Protein AF-A0A2E2QTV2-F1 (afdb_monomer_lite)

Sequence (195 aa):
MITHLKLESPKAWLLVVLLSLGPLLAGCMPGTIETVAGTAFIWEQKQDYKHKNEVDRAVDKYVRDHAESPCKYDEDRVMTSAVEILKKYRLTGLEEVYKRLEGIYEDESQPDNVRAGALYNMAVLQSRRHAPKKILARELFKQLYIEFPNEYRCIFKATEWRDSMIEQQLLLPGETVESFLREAAEDIEKRKGVQ

Secondary structure (DSSP, 8-state):
---------TTTTSSSSS-----------------HHHHHHHHHHHHHHHHHHHHHHHHHHHHHHHTT-S--TTTTHHHHHHHHHHHHSTTSHHHHHHHHHHHHHH-TTS-HHHHHHHHHHHHHHHHHSSS--HHHHHHHHHHHHHH-TTSSHHHHSS-HHHHHHIIIIIPPTT--HHHHHHHHHHHHHHHHTT-

Radius of gyration: 32.05 Å; chains: 1; bounding box: 117×62×36 Å

Foldseek 3Di:
DDDDDDDDDDPPPPPPPPPPDDDDDDDPPPPPPPDVVVVVVVVVVVVLVVQLCQLVQLLVVLCVLCVPAPDDCVLCVLVVVLSVLSVVCSRVGDVVSLVVLVVQLPPPVDDPQSNLSSLLSNLSSQQRGPDHPLVVSLVSVLVSCQSPVPHNVRLVDPDPSVLVCCVRGHDDPPDHSVRSVVVSVVVSVVVVVVD

Structure (mmCIF, N/CA/C/O backbone):
data_AF-A0A2E2QTV2-F1
#
_entry.id   AF-A0A2E2QTV2-F1
#
loop_
_atom_site.group_PDB
_atom_site.id
_atom_site.type_symbol
_atom_site.label_atom_id
_atom_site.label_alt_id
_atom_site.label_comp_id
_atom_site.label_asym_id
_atom_site.label_entity_id
_atom_site.label_seq_id
_atom_site.pdbx_PDB_ins_code
_atom_site.Cartn_x
_atom_site.Cartn_y
_atom_site.Cartn_z
_atom_site.occupancy
_atom_site.B_iso_or_equiv
_atom_site.auth_seq_id
_atom_site.auth_comp_id
_atom_site.auth_asym_id
_atom_site.auth_atom_id
_atom_site.pdbx_PDB_model_num
ATOM 1 N N . MET A 1 1 ? 96.272 14.177 3.213 1.00 34.66 1 MET A N 1
ATOM 2 C CA . MET A 1 1 ? 96.032 14.685 1.849 1.00 34.66 1 MET A CA 1
ATOM 3 C C . MET A 1 1 ? 94.597 15.191 1.819 1.00 34.66 1 MET A C 1
ATOM 5 O O . MET A 1 1 ? 93.673 14.402 1.722 1.00 34.66 1 MET A O 1
ATOM 9 N N . ILE A 1 2 ? 94.444 16.487 2.097 1.00 37.28 2 ILE A N 1
ATOM 10 C CA . ILE A 1 2 ? 93.188 17.243 2.160 1.00 37.28 2 ILE A CA 1
ATOM 11 C C . ILE A 1 2 ? 93.238 18.182 0.958 1.00 37.28 2 ILE A C 1
ATOM 13 O O . ILE A 1 2 ? 94.221 18.908 0.807 1.00 37.28 2 ILE A O 1
ATOM 17 N N . THR A 1 3 ? 92.224 18.157 0.101 1.00 39.28 3 THR A N 1
ATOM 18 C CA . THR A 1 3 ? 92.042 19.145 -0.966 1.00 39.28 3 THR A CA 1
ATOM 19 C C . THR A 1 3 ? 91.036 20.200 -0.521 1.00 39.28 3 THR A C 1
ATOM 21 O O . THR A 1 3 ? 89.937 19.902 -0.061 1.00 39.28 3 THR A O 1
ATOM 24 N N . HIS A 1 4 ? 91.480 21.449 -0.632 1.00 42.53 4 HIS A N 1
ATOM 25 C CA . HIS A 1 4 ? 90.776 22.685 -0.324 1.00 42.53 4 HIS A CA 1
ATOM 26 C C . HIS A 1 4 ? 89.571 22.929 -1.244 1.00 42.53 4 HIS A C 1
ATOM 28 O O . HIS A 1 4 ? 89.676 22.757 -2.455 1.00 42.53 4 HIS A O 1
ATOM 34 N N . LEU A 1 5 ? 88.500 23.499 -0.688 1.00 42.22 5 LEU A N 1
ATOM 35 C CA . LEU A 1 5 ? 87.588 24.382 -1.415 1.00 42.22 5 LEU A CA 1
ATOM 36 C C . LEU A 1 5 ? 87.394 25.651 -0.583 1.00 42.22 5 LEU A C 1
ATOM 38 O O . LEU A 1 5 ? 86.838 25.636 0.511 1.00 42.22 5 LEU A O 1
ATOM 42 N N . LYS A 1 6 ? 87.954 26.739 -1.107 1.00 41.34 6 LYS A N 1
ATOM 43 C CA . LYS A 1 6 ? 87.907 28.099 -0.585 1.00 41.34 6 LYS A CA 1
ATOM 44 C C . LYS A 1 6 ? 86.899 28.861 -1.444 1.00 41.34 6 LYS A C 1
ATOM 46 O O . LYS A 1 6 ? 87.064 28.899 -2.658 1.00 41.34 6 LYS A O 1
ATOM 51 N N . LEU A 1 7 ? 85.876 29.455 -0.834 1.00 42.31 7 LEU A N 1
ATOM 52 C CA . LEU A 1 7 ? 85.035 30.457 -1.489 1.00 42.31 7 LEU A CA 1
ATOM 53 C C . LEU A 1 7 ? 84.784 31.615 -0.521 1.00 42.31 7 LEU A C 1
ATOM 55 O O . LEU A 1 7 ? 84.048 31.514 0.455 1.00 42.31 7 LEU A O 1
ATOM 59 N N . GLU A 1 8 ? 85.493 32.699 -0.811 1.00 41.78 8 GLU A N 1
ATOM 60 C CA . GLU A 1 8 ? 85.392 34.031 -0.232 1.00 41.78 8 GLU A CA 1
ATOM 61 C C . GLU A 1 8 ? 84.209 34.767 -0.884 1.00 41.78 8 GLU A C 1
ATOM 63 O O . GLU A 1 8 ? 84.135 34.802 -2.109 1.00 41.78 8 GLU A O 1
ATOM 68 N N . SER A 1 9 ? 83.303 35.373 -0.103 1.00 43.28 9 SER A N 1
ATOM 69 C CA . SER A 1 9 ? 82.579 36.609 -0.477 1.00 43.28 9 SER A CA 1
ATOM 70 C C . SER A 1 9 ? 81.559 37.027 0.609 1.00 43.28 9 SER A C 1
ATOM 72 O O . SER A 1 9 ? 80.608 36.291 0.878 1.00 43.28 9 SER A O 1
ATOM 74 N N . PRO A 1 10 ? 81.692 38.223 1.216 1.00 48.31 10 PRO A N 1
ATOM 75 C CA . PRO A 1 10 ? 80.944 38.665 2.400 1.00 48.31 10 PRO A CA 1
ATOM 76 C C . PRO A 1 10 ? 79.593 39.347 2.089 1.00 48.31 10 PRO A C 1
ATOM 78 O O . PRO A 1 10 ? 79.165 40.244 2.810 1.00 48.31 10 PRO A O 1
ATOM 81 N N . LYS A 1 11 ? 78.893 38.951 1.018 1.00 45.62 11 LYS A N 1
ATOM 82 C CA . LYS A 1 11 ? 77.598 39.558 0.621 1.00 45.62 11 LYS A CA 1
ATOM 83 C C . LYS A 1 11 ? 76.358 38.767 1.062 1.00 45.62 11 LYS A C 1
ATOM 85 O O . LYS A 1 11 ? 75.238 39.170 0.771 1.00 45.62 11 LYS A O 1
ATOM 90 N N . ALA A 1 12 ? 76.540 37.677 1.805 1.00 47.78 12 ALA A N 1
ATOM 91 C CA . ALA A 1 12 ? 75.453 36.796 2.244 1.00 47.78 12 ALA A CA 1
ATOM 92 C C . ALA A 1 12 ? 74.759 37.227 3.557 1.00 47.78 12 ALA A C 1
ATOM 94 O O . ALA A 1 12 ? 73.858 36.543 4.026 1.00 47.78 12 ALA A O 1
ATOM 95 N N . TRP A 1 13 ? 75.149 38.361 4.149 1.00 45.31 13 TRP A N 1
ATOM 96 C CA . TRP A 1 13 ? 74.663 38.820 5.463 1.00 45.31 13 TRP A CA 1
ATOM 97 C C . TRP A 1 13 ? 73.703 40.023 5.412 1.00 45.31 13 TRP A C 1
ATOM 99 O O . TRP A 1 13 ? 73.464 40.667 6.427 1.00 45.31 13 TRP A O 1
ATOM 109 N N . LEU A 1 14 ? 73.125 40.330 4.244 1.00 46.38 14 LEU A N 1
ATOM 110 C CA . LEU A 1 14 ? 72.226 41.485 4.054 1.00 46.38 14 LEU A CA 1
ATOM 111 C C . LEU A 1 14 ? 70.780 41.122 3.665 1.00 46.38 14 LEU A C 1
ATOM 113 O O . LEU A 1 14 ? 69.964 42.015 3.474 1.00 46.38 14 LEU A O 1
ATOM 117 N N . LEU A 1 15 ? 70.432 39.831 3.605 1.00 43.09 15 LEU A N 1
ATOM 118 C CA . LEU A 1 15 ? 69.073 39.364 3.272 1.00 43.09 15 LEU A CA 1
ATOM 119 C C . LEU A 1 15 ? 68.278 38.800 4.464 1.00 43.09 15 LEU A C 1
ATOM 121 O O . LEU A 1 15 ? 67.106 38.478 4.308 1.00 43.09 15 LEU A O 1
ATOM 125 N N . VAL A 1 16 ? 68.870 38.717 5.660 1.00 51.56 16 VAL A N 1
ATOM 126 C CA . VAL A 1 16 ? 68.224 38.099 6.840 1.00 51.56 16 VAL A CA 1
ATOM 127 C C . VAL A 1 16 ? 67.586 39.130 7.790 1.00 51.56 16 VAL A C 1
ATOM 129 O O . VAL A 1 16 ? 66.818 38.763 8.670 1.00 51.56 16 VAL A O 1
ATOM 132 N N . VAL A 1 17 ? 67.818 40.434 7.595 1.00 47.97 17 VAL A N 1
ATOM 133 C CA . VAL A 1 17 ? 67.390 41.486 8.550 1.00 47.97 17 VAL A CA 1
ATOM 134 C C . VAL A 1 17 ? 66.197 42.330 8.055 1.00 47.97 17 VAL A C 1
ATOM 136 O O . VAL A 1 17 ? 65.668 43.147 8.796 1.00 47.97 17 VAL A O 1
ATOM 139 N N . LEU A 1 18 ? 65.689 42.105 6.838 1.00 45.00 18 LEU A N 1
ATOM 140 C CA . LEU A 1 18 ? 64.579 42.890 6.259 1.00 45.00 18 LEU A CA 1
ATOM 141 C C . LEU A 1 18 ? 63.194 42.214 6.316 1.00 45.00 18 LEU A C 1
ATOM 143 O O . LEU A 1 18 ? 62.259 42.678 5.674 1.00 45.00 18 LEU A O 1
ATOM 147 N N . LEU A 1 19 ? 63.033 41.148 7.107 1.00 48.41 19 LEU A N 1
ATOM 148 C CA . LEU A 1 19 ? 61.772 40.397 7.238 1.00 48.41 19 LEU A CA 1
ATOM 149 C C . LEU A 1 19 ? 61.220 40.388 8.673 1.00 48.41 19 LEU A C 1
ATOM 151 O O . LEU A 1 19 ? 60.580 39.437 9.109 1.00 48.41 19 LEU A O 1
ATOM 155 N N . SER A 1 20 ? 61.450 41.474 9.413 1.00 53.81 20 SER A N 1
ATOM 156 C CA . SER A 1 20 ? 60.874 41.702 10.741 1.00 53.81 20 SER A CA 1
ATOM 157 C C . SER A 1 20 ? 60.201 43.072 10.825 1.00 53.81 20 SER A C 1
ATOM 159 O O . SER A 1 20 ? 60.740 43.988 11.434 1.00 53.81 20 SER A O 1
ATOM 161 N N . LEU A 1 21 ? 59.025 43.205 10.210 1.00 46.22 21 LEU A N 1
ATOM 162 C CA . LEU A 1 21 ? 57.996 44.192 10.559 1.00 46.22 21 LEU A CA 1
ATOM 163 C C . LEU A 1 21 ? 56.682 43.760 9.887 1.00 46.22 21 LEU A C 1
ATOM 165 O O . LEU A 1 21 ? 56.469 43.990 8.701 1.00 46.22 21 LEU A O 1
ATOM 169 N N . GLY A 1 22 ? 55.819 43.074 10.646 1.00 50.06 22 GLY A N 1
ATOM 170 C CA . GLY A 1 22 ? 54.400 42.911 10.296 1.00 50.06 22 GLY A CA 1
ATOM 171 C C . GLY A 1 22 ? 53.652 44.260 10.350 1.00 50.06 22 GLY A C 1
ATOM 172 O O . GLY A 1 22 ? 54.304 45.275 10.607 1.00 50.06 22 GLY A O 1
ATOM 173 N N . PRO A 1 23 ? 52.305 44.317 10.232 1.00 56.50 23 PRO A N 1
ATOM 174 C CA . PRO A 1 23 ? 51.390 43.285 10.732 1.00 56.50 23 PRO A CA 1
ATOM 175 C C . PRO A 1 23 ? 50.067 43.147 9.926 1.00 56.50 23 PRO A C 1
ATOM 177 O O . PRO A 1 23 ? 49.895 43.745 8.872 1.00 56.50 23 PRO A O 1
ATOM 180 N N . LEU A 1 24 ? 49.115 42.411 10.515 1.00 43.09 24 LEU A N 1
ATOM 181 C CA . LEU A 1 24 ? 47.655 42.548 10.374 1.00 43.09 24 LEU A CA 1
ATOM 182 C C . LEU A 1 24 ? 46.917 41.666 9.347 1.00 43.09 24 LEU A C 1
ATOM 184 O O . LEU A 1 24 ? 46.964 41.855 8.141 1.00 43.09 24 LEU A O 1
ATOM 188 N N . LEU A 1 25 ? 46.068 40.817 9.940 1.00 49.75 25 LEU A N 1
ATOM 189 C CA . LEU A 1 25 ? 44.698 40.534 9.507 1.00 49.75 25 LEU A CA 1
ATOM 190 C C . LEU A 1 25 ? 44.530 39.738 8.209 1.00 49.75 25 LEU A C 1
ATOM 192 O O . LEU A 1 25 ? 44.065 40.242 7.195 1.00 49.75 25 LEU A O 1
ATOM 196 N N . ALA A 1 26 ? 44.705 38.428 8.321 1.00 47.16 26 ALA A N 1
ATOM 197 C CA . ALA A 1 26 ? 43.816 37.511 7.624 1.00 47.16 26 ALA A CA 1
ATOM 198 C C . ALA A 1 26 ? 43.482 36.378 8.589 1.00 47.16 26 ALA A C 1
ATOM 200 O O . ALA A 1 26 ? 44.141 35.342 8.635 1.00 47.16 26 ALA A O 1
ATOM 201 N N . GLY A 1 27 ? 42.465 36.612 9.421 1.00 40.66 27 GLY A N 1
ATOM 202 C CA . GLY A 1 27 ? 41.739 35.492 9.989 1.00 40.66 27 GLY A CA 1
ATOM 203 C C . GLY A 1 27 ? 41.258 34.633 8.825 1.00 40.66 27 GLY A C 1
ATOM 204 O O . GLY A 1 27 ? 40.676 35.156 7.875 1.00 40.66 27 GLY A O 1
ATOM 205 N N . CYS A 1 28 ? 41.509 33.329 8.890 1.00 44.34 28 CYS A N 1
ATOM 206 C CA . CYS A 1 28 ? 40.798 32.346 8.089 1.00 44.34 28 CYS A CA 1
ATOM 207 C C . CYS A 1 28 ? 39.320 32.363 8.506 1.00 44.34 28 CYS A C 1
ATOM 209 O O . CYS A 1 28 ? 38.848 31.470 9.200 1.00 44.34 28 CYS A O 1
ATOM 211 N N . MET A 1 29 ? 38.584 33.400 8.119 1.00 41.69 29 MET A N 1
ATOM 212 C CA . MET A 1 29 ? 37.167 33.238 7.859 1.00 41.69 29 MET A CA 1
ATOM 213 C C . MET A 1 29 ? 37.086 32.671 6.445 1.00 41.69 29 MET A C 1
ATOM 215 O O . MET A 1 29 ? 37.539 33.345 5.516 1.00 41.69 29 MET A O 1
ATOM 219 N N . PRO A 1 30 ? 36.546 31.458 6.239 1.00 44.41 30 PRO A N 1
ATOM 220 C CA . PRO A 1 30 ? 36.096 31.078 4.916 1.00 44.41 30 PRO A CA 1
ATOM 221 C C . PRO A 1 30 ? 34.925 32.009 4.594 1.00 44.41 30 PRO A C 1
ATOM 223 O O . PRO A 1 30 ? 33.783 31.761 4.970 1.00 44.41 30 PRO A O 1
ATOM 226 N N . GLY A 1 31 ? 35.245 33.149 3.982 1.00 36.94 31 GLY A N 1
ATOM 227 C CA . GLY A 1 31 ? 34.267 34.053 3.416 1.00 36.94 31 GLY A CA 1
ATOM 228 C C . GLY A 1 31 ? 33.517 33.280 2.349 1.00 36.94 31 GLY A C 1
ATOM 229 O O . GLY A 1 31 ? 34.095 32.875 1.340 1.00 36.94 31 GLY A O 1
ATOM 230 N N . THR A 1 32 ? 32.243 33.025 2.610 1.00 46.81 32 THR A N 1
ATOM 231 C CA . THR A 1 32 ? 31.285 32.508 1.645 1.00 46.81 32 THR A CA 1
ATOM 232 C C . THR A 1 32 ? 31.231 33.475 0.472 1.00 46.81 32 THR A C 1
ATOM 234 O O . THR A 1 32 ? 30.533 34.486 0.510 1.00 46.81 32 THR A O 1
ATOM 237 N N . ILE A 1 33 ? 31.989 33.175 -0.582 1.00 43.25 33 ILE A N 1
ATOM 238 C CA . ILE A 1 33 ? 31.717 33.719 -1.905 1.00 43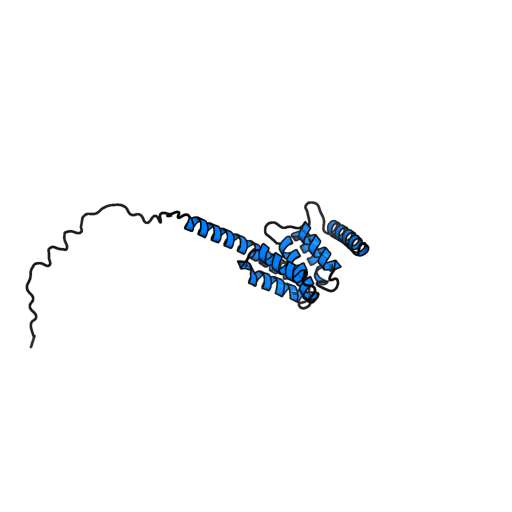.25 33 ILE A CA 1
ATOM 239 C C . ILE A 1 33 ? 30.423 33.027 -2.343 1.00 43.25 33 ILE A C 1
ATOM 241 O O . ILE A 1 33 ? 30.454 31.940 -2.920 1.00 43.25 33 ILE A O 1
ATOM 245 N N . GLU A 1 34 ? 29.282 33.621 -1.985 1.00 43.44 34 GLU A N 1
ATOM 246 C CA . GLU A 1 34 ? 27.956 33.242 -2.475 1.00 43.44 34 GLU A CA 1
ATOM 247 C C . GLU A 1 34 ? 27.894 33.523 -3.979 1.00 43.44 34 GLU A C 1
ATOM 249 O O . GLU A 1 34 ? 27.350 34.512 -4.463 1.00 43.44 34 GLU A O 1
ATOM 254 N N . THR A 1 35 ? 28.530 32.650 -4.749 1.00 43.94 35 THR A N 1
ATOM 255 C CA . THR A 1 35 ? 28.306 32.557 -6.182 1.00 43.94 35 THR A CA 1
ATOM 256 C C . THR A 1 35 ? 26.911 31.981 -6.380 1.00 43.94 35 THR A C 1
ATOM 258 O O . THR A 1 35 ? 26.537 30.999 -5.744 1.00 43.94 35 THR A O 1
ATOM 261 N N . VAL A 1 36 ? 26.141 32.571 -7.294 1.00 47.16 36 VAL A N 1
ATOM 262 C CA . VAL A 1 36 ? 24.807 32.093 -7.706 1.00 47.16 36 VAL A CA 1
ATOM 263 C C . VAL A 1 36 ? 24.844 30.614 -8.145 1.00 47.16 36 VAL A C 1
ATOM 265 O O . VAL A 1 36 ? 23.872 29.881 -7.988 1.00 47.16 36 VAL A O 1
ATOM 268 N N . ALA A 1 37 ? 26.001 30.141 -8.620 1.00 48.81 37 ALA A N 1
ATOM 269 C CA . ALA A 1 37 ? 26.257 28.727 -8.890 1.00 48.81 37 ALA A CA 1
ATOM 270 C C . ALA A 1 37 ? 26.362 27.873 -7.610 1.00 48.81 37 ALA A C 1
ATOM 272 O O . ALA A 1 37 ? 25.884 26.745 -7.586 1.00 48.81 37 ALA A O 1
ATOM 273 N N . GLY A 1 38 ? 26.945 28.408 -6.533 1.00 40.34 38 GLY A N 1
ATOM 274 C CA . GLY A 1 38 ? 27.041 27.751 -5.231 1.00 40.34 38 GLY A CA 1
ATOM 275 C C . GLY A 1 38 ? 25.694 27.651 -4.517 1.00 40.34 38 GLY A C 1
ATOM 276 O O . GLY A 1 38 ? 25.403 26.615 -3.931 1.00 40.34 38 GLY A O 1
ATOM 277 N N . THR A 1 39 ? 24.827 28.664 -4.614 1.00 50.62 39 THR A N 1
ATOM 278 C CA . THR A 1 39 ? 23.457 28.564 -4.081 1.00 50.62 39 THR A CA 1
ATOM 279 C C . THR A 1 39 ? 22.597 27.598 -4.890 1.00 50.62 39 THR A C 1
ATOM 281 O O . THR A 1 39 ? 21.859 26.830 -4.279 1.00 50.62 39 THR A O 1
ATOM 284 N N . ALA A 1 40 ? 22.735 27.551 -6.221 1.00 43.84 40 ALA A N 1
ATOM 285 C CA . ALA A 1 40 ? 22.082 26.539 -7.055 1.00 43.84 40 ALA A CA 1
ATOM 286 C C . ALA A 1 40 ? 22.579 25.119 -6.732 1.00 43.84 40 ALA A C 1
ATOM 288 O O . ALA A 1 40 ? 21.761 24.241 -6.489 1.00 43.84 40 ALA A O 1
ATOM 289 N N . PHE A 1 41 ? 23.894 24.913 -6.610 1.00 45.84 41 PHE A N 1
ATOM 290 C CA . PHE A 1 41 ? 24.486 23.623 -6.243 1.00 45.84 41 PHE A CA 1
ATOM 291 C C . PHE A 1 41 ? 24.105 23.182 -4.823 1.00 45.84 41 PHE A C 1
ATOM 293 O O . PHE A 1 41 ? 23.778 22.022 -4.603 1.00 45.84 41 PHE A O 1
ATOM 300 N N . ILE A 1 42 ? 24.086 24.097 -3.846 1.00 55.41 42 ILE A N 1
ATOM 301 C CA . ILE A 1 42 ? 23.619 23.803 -2.482 1.00 55.41 42 ILE A CA 1
ATOM 302 C C . ILE A 1 42 ? 22.115 23.517 -2.472 1.00 55.41 42 ILE A C 1
ATOM 304 O O . ILE A 1 42 ? 21.664 22.686 -1.687 1.00 55.41 42 ILE A O 1
ATOM 308 N N . TRP A 1 43 ? 21.321 24.197 -3.302 1.00 46.09 43 TRP A N 1
ATOM 309 C CA . TRP A 1 43 ? 19.882 23.958 -3.401 1.00 46.09 43 TRP A CA 1
ATOM 310 C C . TRP A 1 43 ? 19.582 22.617 -4.069 1.00 46.09 43 TRP A C 1
ATOM 3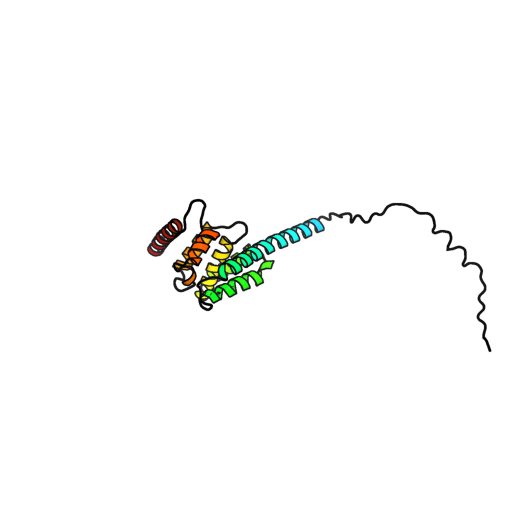12 O O . TRP A 1 43 ? 18.775 21.858 -3.541 1.00 46.09 43 TRP A O 1
ATOM 322 N N . GLU A 1 44 ? 20.286 22.290 -5.152 1.00 52.81 44 GLU A N 1
ATOM 323 C CA . GLU A 1 44 ? 20.234 21.001 -5.841 1.00 52.81 44 GLU A CA 1
ATOM 324 C C . GLU A 1 44 ? 20.707 19.875 -4.916 1.00 52.81 44 GLU A C 1
ATOM 326 O O . GLU A 1 44 ? 19.989 18.897 -4.746 1.00 52.81 44 GLU A O 1
ATOM 331 N N . GLN A 1 45 ? 21.809 20.062 -4.177 1.00 52.88 45 GLN A N 1
ATOM 332 C CA . GLN A 1 45 ? 22.226 19.126 -3.130 1.00 52.88 45 GLN A CA 1
ATOM 333 C C . GLN A 1 45 ? 21.182 19.004 -2.016 1.00 52.88 45 GLN A C 1
ATOM 335 O O . GLN A 1 45 ? 20.855 17.897 -1.613 1.00 52.88 45 GLN A O 1
ATOM 340 N N . LYS A 1 46 ? 20.626 20.101 -1.488 1.00 56.94 46 LYS A N 1
ATOM 341 C CA . LYS A 1 46 ? 19.592 20.032 -0.436 1.00 56.94 46 LYS A CA 1
ATOM 342 C C . LYS A 1 46 ? 18.322 19.345 -0.927 1.00 56.94 46 LYS A C 1
ATOM 344 O O . LYS A 1 46 ? 17.699 18.625 -0.147 1.00 56.94 46 LYS A O 1
ATOM 349 N N . GLN A 1 47 ? 17.931 19.569 -2.179 1.00 55.00 47 GLN A N 1
ATOM 350 C CA . GLN A 1 47 ? 16.829 18.857 -2.813 1.00 55.00 47 GLN A CA 1
ATOM 351 C C . GLN A 1 47 ? 17.155 17.370 -2.934 1.00 55.00 47 GLN A C 1
ATOM 353 O O . GLN A 1 47 ? 16.381 16.570 -2.416 1.00 55.00 47 GLN A O 1
ATOM 358 N N . ASP A 1 48 ? 18.313 17.015 -3.485 1.00 55.00 48 ASP A N 1
ATOM 359 C CA . ASP A 1 48 ? 18.788 15.635 -3.629 1.00 55.00 48 ASP A CA 1
ATOM 360 C C . ASP A 1 48 ? 18.832 14.904 -2.270 1.00 55.00 48 ASP A C 1
ATOM 362 O O . ASP A 1 48 ? 18.250 13.833 -2.092 1.00 55.00 48 ASP A O 1
ATOM 366 N N . TYR A 1 49 ? 19.371 15.553 -1.232 1.00 58.38 49 TYR A N 1
ATOM 367 C CA . TYR A 1 49 ? 19.379 15.042 0.142 1.00 58.38 49 TYR A CA 1
ATOM 368 C C . TYR A 1 49 ? 17.976 14.894 0.743 1.00 58.38 49 TYR A C 1
ATOM 370 O O . TYR A 1 49 ? 17.702 13.911 1.437 1.00 58.38 49 TYR A O 1
ATOM 378 N N . LYS A 1 50 ? 17.066 15.848 0.508 1.00 60.72 50 LYS A N 1
ATOM 379 C CA . LYS A 1 50 ? 15.679 15.750 0.987 1.00 60.72 50 LYS A CA 1
ATOM 380 C C . LYS A 1 50 ? 14.949 14.585 0.310 1.00 60.72 50 LYS A C 1
ATOM 382 O O . LYS A 1 50 ? 14.265 13.835 1.000 1.00 60.72 50 LYS A O 1
ATOM 387 N N . HIS A 1 51 ? 15.136 14.413 -0.998 1.00 59.53 51 HIS A N 1
ATOM 388 C CA . HIS A 1 51 ? 14.491 13.367 -1.796 1.00 59.53 51 HIS A CA 1
ATOM 389 C C . HIS A 1 51 ? 14.993 11.973 -1.402 1.00 59.53 51 HIS A C 1
ATOM 391 O O . HIS A 1 51 ? 14.188 11.062 -1.204 1.00 59.53 51 HIS A O 1
ATOM 397 N N . LYS A 1 52 ? 16.305 11.832 -1.185 1.00 61.97 52 LYS A N 1
ATOM 398 C CA . LYS A 1 52 ? 16.938 10.597 -0.710 1.00 61.97 52 LYS A CA 1
ATOM 399 C C . LYS A 1 52 ? 16.403 10.142 0.652 1.00 61.97 52 LYS A C 1
ATOM 401 O O . LYS A 1 52 ?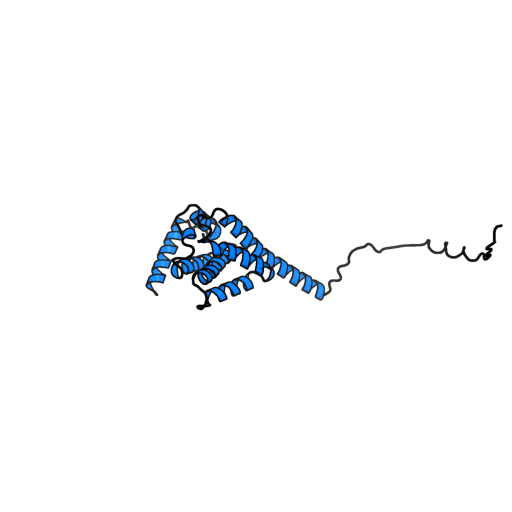 16.082 8.971 0.842 1.00 61.97 52 LYS A O 1
ATOM 406 N N . ASN A 1 53 ? 16.234 11.080 1.585 1.00 68.44 53 ASN A N 1
ATOM 407 C CA . ASN A 1 53 ? 15.769 10.773 2.939 1.00 68.44 53 ASN A CA 1
ATOM 408 C C . ASN A 1 53 ? 14.313 10.285 2.995 1.00 68.44 53 ASN A C 1
ATOM 410 O O . ASN A 1 53 ? 13.947 9.575 3.930 1.00 68.44 53 ASN A O 1
ATOM 414 N N . GLU A 1 54 ? 13.460 10.681 2.047 1.00 67.88 54 GLU A N 1
ATOM 415 C CA . GLU A 1 54 ? 12.051 10.269 2.048 1.00 67.88 54 GLU A CA 1
ATOM 416 C C . GLU A 1 54 ? 11.883 8.796 1.667 1.00 67.88 54 GLU A C 1
ATOM 418 O O . GLU A 1 54 ? 11.120 8.087 2.328 1.00 67.88 54 GLU A O 1
ATOM 423 N N . VAL A 1 55 ? 12.629 8.330 0.659 1.00 68.12 55 VAL A N 1
ATOM 424 C CA . VAL A 1 55 ? 12.630 6.921 0.243 1.00 68.12 55 VAL A CA 1
ATOM 425 C C . VAL A 1 55 ? 13.313 6.057 1.300 1.00 68.12 55 VAL A C 1
ATOM 427 O O . VAL A 1 55 ? 12.711 5.085 1.751 1.00 68.12 55 VAL A O 1
ATOM 430 N N . ASP A 1 56 ? 14.506 6.444 1.768 1.00 69.06 56 ASP A N 1
ATOM 431 C CA . ASP A 1 56 ? 15.238 5.686 2.795 1.00 69.06 56 ASP A CA 1
ATOM 432 C C . ASP A 1 56 ? 14.397 5.534 4.079 1.00 69.06 56 ASP A C 1
ATOM 434 O O . ASP A 1 56 ? 14.274 4.437 4.620 1.00 69.06 56 ASP A O 1
ATOM 438 N N . ARG A 1 57 ? 13.699 6.593 4.519 1.00 72.62 57 ARG A N 1
ATOM 439 C CA . ARG A 1 57 ? 12.806 6.519 5.689 1.00 72.62 57 ARG A CA 1
ATOM 440 C C . ARG A 1 57 ? 11.622 5.574 5.474 1.00 72.62 57 ARG A C 1
ATOM 442 O O . ARG A 1 57 ? 11.253 4.856 6.403 1.00 72.62 57 ARG A O 1
ATOM 449 N N . ALA A 1 58 ? 11.005 5.591 4.291 1.00 71.44 58 ALA A N 1
ATOM 450 C CA . ALA A 1 58 ? 9.894 4.694 3.982 1.00 71.44 58 ALA A CA 1
ATOM 451 C C . ALA A 1 58 ? 10.357 3.227 3.958 1.00 71.44 58 ALA A C 1
ATOM 453 O O . ALA A 1 58 ? 9.666 2.367 4.503 1.00 71.44 58 ALA A O 1
ATOM 454 N N . VAL A 1 59 ? 11.548 2.965 3.406 1.00 71.94 59 VAL A N 1
ATOM 455 C CA . VAL A 1 59 ? 12.184 1.638 3.376 1.00 71.94 59 VAL A CA 1
ATOM 456 C C . VAL A 1 59 ? 12.532 1.153 4.776 1.00 71.94 59 VAL A C 1
ATOM 458 O O . VAL A 1 59 ? 12.183 0.033 5.130 1.00 71.94 59 VAL A O 1
ATOM 461 N N . ASP A 1 60 ? 13.178 1.977 5.597 1.00 73.56 60 ASP A N 1
ATOM 462 C CA . ASP A 1 60 ? 13.568 1.586 6.954 1.00 73.56 60 ASP A CA 1
ATOM 463 C C . ASP A 1 60 ? 12.350 1.301 7.835 1.00 73.56 60 ASP A C 1
ATOM 465 O O . ASP A 1 60 ? 12.366 0.390 8.667 1.00 73.56 60 ASP A O 1
ATOM 469 N N . LYS A 1 61 ? 11.279 2.083 7.658 1.00 71.31 61 LYS A N 1
ATOM 470 C CA . LYS A 1 61 ? 10.007 1.833 8.334 1.00 71.31 61 LYS A CA 1
ATOM 471 C C . LYS A 1 61 ? 9.391 0.522 7.852 1.00 71.31 61 LYS A C 1
ATOM 473 O O . LYS A 1 61 ? 9.004 -0.300 8.669 1.00 71.31 61 LYS A O 1
ATOM 478 N N . TYR A 1 62 ? 9.381 0.300 6.543 1.00 72.38 62 TYR A N 1
ATOM 479 C CA . TYR A 1 62 ? 8.875 -0.925 5.944 1.00 72.38 62 TYR A CA 1
ATOM 480 C C . TYR A 1 62 ? 9.606 -2.181 6.435 1.00 72.38 62 TYR A C 1
ATOM 482 O O . TYR A 1 62 ? 8.964 -3.093 6.939 1.00 72.38 62 TYR A O 1
ATOM 490 N N . VAL A 1 63 ? 10.940 -2.204 6.364 1.00 71.44 63 VAL A N 1
ATOM 491 C CA . VAL A 1 63 ? 11.763 -3.338 6.818 1.00 71.44 63 VAL A CA 1
ATOM 492 C C . VAL A 1 63 ? 11.487 -3.676 8.283 1.00 71.44 63 VAL A C 1
ATOM 494 O O . VAL A 1 63 ? 11.435 -4.847 8.645 1.00 71.44 63 VAL A O 1
ATOM 497 N N . ARG A 1 64 ? 11.293 -2.657 9.127 1.00 74.44 64 ARG A N 1
ATOM 498 C CA . ARG A 1 64 ? 10.990 -2.835 10.550 1.00 74.44 64 ARG A CA 1
ATOM 499 C C . ARG A 1 64 ? 9.599 -3.415 10.775 1.00 74.44 64 ARG A C 1
ATOM 501 O O . ARG A 1 64 ? 9.471 -4.389 11.503 1.00 74.44 64 ARG A O 1
ATOM 508 N N . ASP A 1 65 ? 8.590 -2.827 10.140 1.00 68.94 65 ASP A N 1
ATOM 509 C CA . ASP A 1 65 ? 7.193 -3.250 10.252 1.00 68.94 65 ASP A CA 1
ATOM 510 C C . ASP A 1 65 ? 7.002 -4.699 9.772 1.00 68.94 65 ASP A C 1
ATOM 512 O O . ASP A 1 65 ? 6.167 -5.441 10.286 1.00 68.94 65 ASP A O 1
ATOM 516 N N . HIS A 1 66 ? 7.779 -5.102 8.766 1.00 72.44 66 HIS A N 1
ATOM 517 C CA . HIS A 1 66 ? 7.603 -6.373 8.074 1.00 72.44 66 HIS A CA 1
ATOM 518 C C . HIS A 1 66 ? 8.505 -7.500 8.596 1.00 72.44 66 HIS A C 1
ATOM 520 O O . HIS A 1 66 ? 8.288 -8.658 8.252 1.00 72.44 66 HIS A O 1
ATOM 526 N N . ALA A 1 67 ? 9.464 -7.202 9.480 1.00 65.38 67 ALA A N 1
ATOM 527 C CA . ALA A 1 67 ? 10.311 -8.209 10.130 1.00 65.38 67 ALA A CA 1
ATOM 528 C C . ALA A 1 67 ? 9.513 -9.264 10.924 1.00 65.38 67 ALA A C 1
ATOM 530 O O . ALA A 1 67 ? 9.991 -10.378 11.121 1.00 65.38 67 ALA A O 1
ATOM 531 N N . GLU A 1 68 ? 8.299 -8.917 11.353 1.00 68.62 68 GLU A N 1
ATOM 532 C CA . GLU A 1 68 ? 7.397 -9.774 12.133 1.00 68.62 68 GLU A CA 1
ATOM 533 C C . GLU A 1 68 ? 6.153 -10.206 11.331 1.00 68.62 68 GLU A C 1
ATOM 535 O O . GLU A 1 68 ? 5.171 -10.679 11.901 1.00 68.62 68 GLU A O 1
ATOM 540 N N . SER A 1 69 ? 6.170 -10.030 10.004 1.00 70.19 69 SER A N 1
ATOM 541 C CA . SER A 1 69 ? 5.035 -10.368 9.139 1.00 70.19 69 SER A CA 1
ATOM 542 C C . SER A 1 69 ? 4.700 -11.867 9.174 1.00 70.19 69 SER A C 1
ATOM 544 O O . SER A 1 69 ? 5.605 -12.705 9.159 1.00 70.19 69 SER A O 1
ATOM 546 N N . PRO A 1 70 ? 3.403 -12.242 9.151 1.00 70.62 70 PRO A N 1
ATOM 547 C CA . PRO A 1 70 ? 2.965 -13.637 9.102 1.00 70.62 70 PRO A CA 1
ATOM 548 C C . PRO A 1 70 ? 3.171 -14.291 7.723 1.00 70.62 70 PRO A C 1
ATOM 550 O O . PRO A 1 70 ? 2.863 -15.474 7.548 1.00 70.62 70 PRO A O 1
ATOM 553 N N . CYS A 1 71 ? 3.624 -13.531 6.724 1.00 72.56 71 CYS A N 1
ATOM 554 C CA . CYS A 1 71 ? 3.898 -14.030 5.385 1.00 72.56 71 CYS A CA 1
ATOM 555 C C . CYS A 1 71 ? 5.107 -14.976 5.372 1.00 72.56 71 CYS A C 1
ATOM 557 O O . CYS A 1 71 ? 6.143 -14.715 5.981 1.00 72.56 71 CYS A O 1
ATOM 559 N N . LYS A 1 72 ? 4.986 -16.093 4.645 1.00 65.00 72 LYS A N 1
ATOM 560 C CA . LY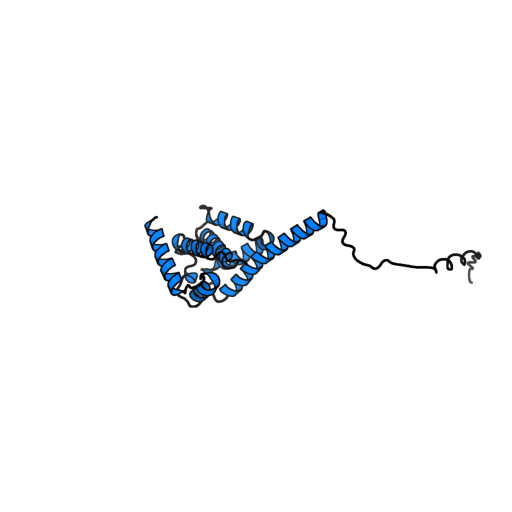S A 1 72 ? 6.123 -16.981 4.374 1.00 65.00 72 LYS A CA 1
ATOM 561 C C . LYS A 1 72 ? 6.972 -16.401 3.240 1.00 65.00 72 LYS A C 1
ATOM 563 O O . LYS A 1 72 ? 6.462 -15.685 2.384 1.00 65.00 72 LYS A O 1
ATOM 568 N N . TYR A 1 73 ? 8.265 -16.733 3.233 1.00 53.75 73 TYR A N 1
ATOM 569 C CA . TYR A 1 73 ? 9.279 -16.197 2.309 1.00 53.75 73 TYR A CA 1
ATOM 570 C C . TYR A 1 73 ? 8.908 -16.234 0.814 1.00 53.75 73 TYR A C 1
ATOM 572 O O . TYR A 1 73 ? 9.473 -15.471 0.038 1.00 53.75 73 TYR A O 1
ATOM 580 N N . ASP A 1 74 ? 8.014 -17.124 0.389 1.00 56.22 74 ASP A N 1
ATOM 581 C CA . ASP A 1 74 ? 7.535 -17.270 -0.986 1.00 56.22 74 ASP A CA 1
ATOM 582 C C . ASP A 1 74 ? 6.321 -16.384 -1.311 1.00 56.22 74 ASP A C 1
ATOM 584 O O . ASP A 1 74 ? 6.309 -15.779 -2.381 1.00 56.22 74 ASP A O 1
ATOM 588 N N . GLU A 1 75 ? 5.368 -16.235 -0.385 1.00 58.66 75 GLU A N 1
ATOM 589 C CA . GLU A 1 75 ? 4.233 -15.294 -0.498 1.00 58.66 75 GLU A CA 1
ATOM 590 C C . GLU A 1 75 ? 4.684 -13.820 -0.399 1.00 58.66 75 GLU A C 1
ATOM 592 O O . GLU A 1 75 ? 3.976 -12.918 -0.840 1.00 58.66 75 GLU A O 1
ATOM 597 N N . ASP A 1 76 ? 5.882 -13.588 0.149 1.00 58.66 76 ASP A N 1
ATOM 598 C CA . ASP A 1 76 ? 6.481 -12.271 0.386 1.00 58.66 76 ASP A CA 1
ATOM 599 C C . ASP A 1 76 ? 7.707 -11.987 -0.500 1.00 58.66 76 ASP A C 1
ATOM 601 O O . ASP A 1 76 ? 8.415 -11.008 -0.290 1.00 58.66 76 ASP A O 1
ATOM 605 N N . ARG A 1 77 ? 8.017 -12.809 -1.515 1.00 54.31 77 ARG A N 1
ATOM 606 C CA . ARG A 1 77 ? 9.203 -12.594 -2.384 1.00 54.31 77 ARG A CA 1
ATOM 607 C C . ARG A 1 77 ? 9.281 -11.186 -2.969 1.00 54.31 77 ARG A C 1
ATOM 609 O O . ARG A 1 77 ? 10.361 -10.649 -3.208 1.00 54.31 77 ARG A O 1
ATOM 616 N N . VAL A 1 78 ? 8.126 -10.573 -3.164 1.00 52.59 78 VAL A N 1
ATOM 617 C CA . VAL A 1 78 ? 8.006 -9.248 -3.746 1.00 52.59 78 VAL A CA 1
ATOM 618 C C . VAL A 1 78 ? 8.220 -8.124 -2.709 1.00 52.59 78 VAL A C 1
ATOM 620 O O . VAL A 1 78 ? 8.533 -6.996 -3.088 1.00 52.59 78 VAL A O 1
ATOM 623 N N . MET A 1 79 ? 8.203 -8.428 -1.402 1.00 52.44 79 MET A N 1
ATOM 624 C CA . MET A 1 79 ? 8.775 -7.571 -0.351 1.00 52.44 79 MET A CA 1
ATOM 625 C C . MET A 1 79 ? 10.294 -7.414 -0.509 1.00 52.44 79 MET A C 1
ATOM 627 O O . MET A 1 79 ? 10.839 -6.329 -0.299 1.00 52.44 79 MET A O 1
ATOM 631 N N . THR A 1 80 ? 11.013 -8.478 -0.874 1.00 52.47 80 THR A N 1
ATOM 632 C CA . THR A 1 80 ? 12.454 -8.356 -1.143 1.00 52.47 80 THR A CA 1
ATOM 633 C C . THR A 1 80 ? 12.680 -7.418 -2.327 1.00 52.47 80 THR A C 1
ATOM 635 O O . THR A 1 80 ? 13.489 -6.496 -2.234 1.00 52.47 80 THR A O 1
ATOM 638 N N . SER A 1 81 ? 11.870 -7.551 -3.381 1.00 51.81 81 SER A N 1
ATOM 639 C CA . SER A 1 81 ? 11.887 -6.639 -4.527 1.00 51.81 81 SER A CA 1
ATOM 640 C C . SER A 1 81 ? 11.489 -5.209 -4.159 1.00 51.81 81 SER A C 1
ATOM 642 O O . SER A 1 81 ? 12.070 -4.285 -4.708 1.00 51.81 81 SER A O 1
ATOM 644 N N . ALA A 1 82 ? 10.579 -4.998 -3.203 1.00 51.62 82 ALA A N 1
ATOM 645 C CA . ALA A 1 82 ? 10.257 -3.679 -2.659 1.00 51.62 82 ALA A CA 1
ATOM 646 C C . ALA A 1 82 ? 11.502 -2.992 -2.102 1.00 51.62 82 ALA A C 1
ATOM 648 O O . ALA A 1 82 ? 11.918 -1.935 -2.565 1.00 51.62 82 ALA A O 1
ATOM 649 N N . VAL A 1 83 ? 12.165 -3.641 -1.146 1.00 57.25 83 VAL A N 1
ATOM 650 C CA . VAL A 1 83 ? 13.385 -3.117 -0.528 1.00 57.25 83 VAL A CA 1
ATOM 651 C C . VAL A 1 83 ? 14.487 -2.924 -1.568 1.00 57.25 83 VAL A C 1
ATOM 653 O O . VAL A 1 83 ? 15.194 -1.923 -1.517 1.00 57.25 83 VAL A O 1
ATOM 656 N N . GLU A 1 84 ? 14.640 -3.842 -2.521 1.00 61.59 84 GLU A N 1
ATOM 657 C CA . GLU A 1 84 ? 15.668 -3.762 -3.562 1.00 61.59 84 GLU A CA 1
ATOM 658 C C . GLU A 1 84 ? 15.395 -2.675 -4.603 1.00 61.59 84 GLU A C 1
ATOM 660 O O . GLU A 1 84 ? 16.306 -1.913 -4.914 1.00 61.59 84 GLU A O 1
ATOM 665 N N . ILE A 1 85 ? 14.167 -2.544 -5.108 1.00 58.97 85 ILE A N 1
ATOM 666 C CA . ILE A 1 85 ? 13.756 -1.480 -6.036 1.00 58.97 85 ILE A CA 1
ATOM 667 C C . ILE A 1 85 ? 13.905 -0.131 -5.335 1.00 58.97 85 ILE A C 1
ATOM 669 O O . ILE A 1 85 ? 14.558 0.772 -5.859 1.00 58.97 85 ILE A O 1
ATOM 673 N N . LEU A 1 86 ? 13.396 -0.005 -4.111 1.00 59.56 86 LEU A N 1
ATOM 674 C CA . LEU A 1 86 ? 13.487 1.234 -3.349 1.00 59.56 86 LEU A CA 1
ATOM 675 C C . LEU A 1 86 ? 14.939 1.603 -3.015 1.00 59.56 86 LEU A C 1
ATOM 677 O O . LEU A 1 86 ? 15.318 2.760 -3.169 1.00 59.56 86 LEU A O 1
ATOM 681 N N . LYS A 1 87 ? 15.795 0.636 -2.651 1.00 64.00 87 LYS A N 1
ATOM 682 C CA . LYS A 1 87 ? 17.236 0.874 -2.438 1.00 64.00 87 LYS A CA 1
ATOM 683 C C . LYS A 1 87 ? 17.982 1.194 -3.732 1.00 64.00 87 LYS A C 1
ATOM 685 O O . LYS A 1 87 ? 18.875 2.042 -3.715 1.00 64.00 87 LYS A O 1
ATOM 690 N N . LYS A 1 88 ? 17.644 0.533 -4.842 1.00 64.44 88 LYS A N 1
ATOM 691 C CA . LYS A 1 88 ? 18.273 0.725 -6.159 1.00 64.44 88 LYS A CA 1
ATOM 692 C C . LYS A 1 88 ? 17.978 2.111 -6.728 1.00 64.44 88 LYS A C 1
ATOM 694 O O . LYS A 1 88 ? 18.856 2.704 -7.347 1.00 64.44 88 LYS A O 1
ATOM 699 N N . TYR A 1 89 ? 16.784 2.638 -6.470 1.00 57.47 89 TYR A N 1
ATOM 700 C CA . TYR A 1 89 ? 16.316 3.923 -6.995 1.00 57.47 89 TYR A CA 1
ATOM 701 C C . TYR A 1 89 ? 16.184 5.012 -5.915 1.00 57.47 89 TYR A C 1
ATOM 703 O O . TYR A 1 89 ? 15.648 6.083 -6.170 1.00 57.47 89 TYR A O 1
ATOM 711 N N . ARG A 1 90 ? 16.743 4.808 -4.715 1.00 57.75 90 ARG A N 1
ATOM 712 C CA . ARG A 1 90 ? 16.701 5.792 -3.611 1.00 57.75 90 ARG A CA 1
ATOM 713 C C . ARG A 1 90 ? 17.234 7.181 -3.974 1.00 57.75 90 ARG A C 1
ATOM 715 O O . ARG A 1 90 ? 16.829 8.167 -3.373 1.00 57.75 90 ARG A O 1
ATOM 722 N N . LEU A 1 91 ? 18.149 7.256 -4.945 1.00 54.00 91 LEU A N 1
ATOM 723 C CA . LEU A 1 91 ? 18.760 8.505 -5.410 1.00 54.00 91 LEU A CA 1
ATOM 724 C C . LEU A 1 91 ? 17.905 9.245 -6.449 1.00 54.00 91 LEU A C 1
ATOM 726 O O . LEU A 1 91 ? 18.235 10.365 -6.802 1.00 54.00 91 LEU A O 1
ATOM 730 N N . THR A 1 92 ? 16.822 8.644 -6.952 1.00 62.53 92 THR A N 1
ATOM 731 C CA . THR A 1 92 ? 15.962 9.278 -7.964 1.00 62.53 92 THR A CA 1
ATOM 732 C C . THR A 1 92 ? 14.733 9.967 -7.365 1.00 62.53 92 THR A C 1
ATOM 734 O O . THR A 1 92 ? 13.983 10.620 -8.083 1.00 62.53 92 THR A O 1
ATOM 737 N N . GLY A 1 93 ? 14.520 9.840 -6.049 1.00 66.94 93 GLY A N 1
ATOM 738 C CA . GLY A 1 93 ? 13.382 10.423 -5.336 1.00 66.94 93 GLY A CA 1
ATOM 739 C C . GLY A 1 93 ? 12.082 9.616 -5.451 1.00 66.94 93 GLY A C 1
ATOM 740 O O . GLY A 1 93 ? 11.920 8.760 -6.319 1.00 66.94 93 GLY A O 1
ATOM 741 N N . LEU A 1 94 ? 11.143 9.897 -4.537 1.00 73.19 94 LEU A N 1
ATOM 742 C CA . LEU A 1 94 ? 9.879 9.162 -4.380 1.00 73.19 94 LEU A CA 1
ATOM 743 C C . LEU A 1 94 ? 9.009 9.169 -5.648 1.00 73.19 94 LEU A C 1
ATOM 745 O O . LEU A 1 94 ? 8.384 8.160 -5.957 1.00 73.19 94 LEU A O 1
ATOM 749 N N . GLU A 1 95 ? 8.975 10.290 -6.367 1.00 78.44 95 GLU A N 1
ATOM 750 C CA . GLU A 1 95 ? 8.129 10.469 -7.553 1.00 78.44 95 GLU A CA 1
ATOM 751 C C . GLU A 1 95 ? 8.561 9.560 -8.711 1.00 78.44 95 GLU A C 1
ATOM 753 O O . GLU A 1 95 ? 7.745 8.846 -9.286 1.00 78.44 95 GLU A O 1
ATOM 758 N N . GLU A 1 96 ? 9.861 9.521 -9.011 1.00 77.06 96 GLU A N 1
ATOM 759 C CA . GLU A 1 96 ? 10.412 8.683 -10.083 1.00 77.06 96 GLU A CA 1
ATOM 760 C C . GLU A 1 96 ? 10.251 7.190 -9.766 1.00 77.06 96 GLU A C 1
ATOM 762 O O . GLU A 1 96 ? 9.939 6.386 -10.644 1.00 77.06 96 GLU A O 1
ATOM 767 N N . VAL A 1 97 ? 10.422 6.813 -8.495 1.00 77.06 97 VAL A N 1
ATOM 768 C CA . VAL A 1 97 ? 10.151 5.449 -8.028 1.00 77.06 97 VAL A CA 1
ATOM 769 C C . VAL A 1 97 ? 8.680 5.096 -8.230 1.00 77.06 97 VAL A C 1
ATOM 771 O O . VAL A 1 97 ? 8.380 4.034 -8.771 1.00 77.06 97 VAL A O 1
ATOM 774 N N . TYR A 1 98 ? 7.769 5.981 -7.822 1.00 83.94 98 TYR A N 1
ATOM 775 C CA . TYR A 1 98 ? 6.334 5.756 -7.961 1.00 83.94 98 TYR A CA 1
ATOM 776 C C . TYR A 1 98 ? 5.933 5.598 -9.430 1.00 83.94 98 TYR A C 1
ATOM 778 O O . TYR A 1 98 ? 5.277 4.620 -9.769 1.00 83.94 98 TYR A O 1
ATOM 786 N N . LYS A 1 99 ? 6.414 6.479 -10.315 1.00 84.25 99 LYS A N 1
ATOM 787 C CA . LYS A 1 99 ? 6.148 6.420 -11.760 1.00 84.25 99 LYS A CA 1
ATOM 788 C C . LYS A 1 99 ? 6.633 5.120 -12.408 1.00 84.25 99 LYS A C 1
ATOM 790 O O . LYS A 1 99 ? 5.992 4.588 -13.307 1.00 84.25 99 LYS A O 1
ATOM 795 N N . ARG A 1 100 ? 7.772 4.584 -11.963 1.00 82.88 100 ARG A N 1
ATOM 796 C CA . ARG A 1 100 ? 8.275 3.285 -12.446 1.00 82.88 100 ARG A CA 1
ATOM 797 C C . ARG A 1 100 ? 7.400 2.127 -11.994 1.00 82.88 100 ARG A C 1
ATOM 799 O O . ARG A 1 100 ? 7.170 1.217 -12.780 1.00 82.88 100 ARG A O 1
ATOM 806 N N . LEU A 1 101 ? 6.949 2.148 -10.741 1.00 86.25 101 LEU A N 1
ATOM 807 C CA . LEU A 1 101 ? 6.033 1.134 -10.222 1.00 86.25 101 LEU A CA 1
ATOM 808 C C . LEU A 1 101 ? 4.691 1.197 -10.959 1.00 86.25 101 LEU A C 1
ATOM 810 O O . LEU A 1 101 ? 4.203 0.167 -11.404 1.00 86.25 101 LEU A O 1
ATOM 814 N N . GLU A 1 102 ? 4.155 2.396 -11.170 1.00 91.38 102 GLU A N 1
ATOM 815 C CA . GLU A 1 102 ? 2.942 2.618 -11.961 1.00 91.38 102 GLU A CA 1
ATOM 816 C C . GLU A 1 102 ? 3.090 2.046 -13.377 1.00 91.38 102 GLU A C 1
ATOM 818 O O . GLU A 1 102 ? 2.275 1.229 -13.788 1.00 91.38 102 GLU A O 1
ATOM 823 N N . GLY A 1 103 ? 4.203 2.331 -14.063 1.00 87.25 103 GLY A N 1
ATOM 824 C CA . GLY A 1 103 ? 4.473 1.756 -15.384 1.00 87.25 103 GLY A CA 1
ATOM 825 C C . GLY A 1 103 ? 4.581 0.224 -15.407 1.00 87.25 103 GLY A C 1
ATOM 826 O O . GLY A 1 103 ? 4.217 -0.387 -16.404 1.00 87.25 103 GLY A O 1
ATOM 827 N N . ILE A 1 104 ? 5.053 -0.417 -14.329 1.00 85.88 104 ILE A N 1
ATOM 828 C CA . ILE A 1 104 ? 5.054 -1.890 -14.211 1.00 85.88 104 ILE A CA 1
ATOM 829 C C . ILE A 1 104 ? 3.632 -2.416 -13.995 1.00 85.88 104 ILE A C 1
ATOM 831 O O . ILE A 1 104 ? 3.271 -3.450 -14.544 1.00 85.88 104 ILE A O 1
ATOM 835 N N . TYR A 1 105 ? 2.842 -1.731 -13.170 1.00 91.94 105 TYR A N 1
ATOM 836 C CA . TYR A 1 105 ? 1.464 -2.110 -12.873 1.00 91.94 105 TYR A CA 1
ATOM 837 C C . TYR A 1 105 ? 0.555 -2.010 -14.115 1.00 91.94 105 TYR A C 1
ATOM 839 O O . TYR A 1 105 ? -0.250 -2.914 -14.365 1.00 91.94 105 TYR A O 1
ATOM 847 N N . GLU A 1 106 ? 0.726 -0.951 -14.908 1.00 94.94 106 GLU A N 1
ATOM 848 C CA . GLU A 1 106 ? -0.038 -0.677 -16.133 1.00 94.94 106 GLU A CA 1
ATOM 849 C C . GLU A 1 106 ? 0.387 -1.540 -17.337 1.00 94.94 106 GLU A C 1
ATOM 851 O O . GLU A 1 106 ? -0.374 -1.677 -18.294 1.00 94.94 106 GLU A O 1
ATOM 856 N N . ASP A 1 107 ? 1.578 -2.145 -17.311 1.00 89.94 107 ASP A N 1
ATOM 857 C CA . ASP A 1 107 ? 2.069 -3.015 -18.384 1.00 89.94 107 ASP A CA 1
ATOM 858 C C . ASP A 1 107 ? 1.422 -4.409 -18.309 1.00 89.94 107 ASP A C 1
ATOM 860 O O . ASP A 1 107 ? 1.890 -5.304 -17.604 1.00 89.94 107 ASP A O 1
ATOM 864 N N . GLU A 1 108 ? 0.350 -4.610 -19.080 1.00 93.12 108 GLU A N 1
ATOM 865 C CA . GLU A 1 108 ? -0.372 -5.889 -19.182 1.00 93.12 108 GLU A CA 1
ATOM 866 C C . GLU A 1 108 ? 0.481 -7.052 -19.723 1.00 93.12 108 GLU A C 1
ATOM 868 O O . GLU A 1 108 ? 0.070 -8.208 -19.623 1.00 93.12 108 GLU A O 1
ATOM 873 N N . SER A 1 109 ? 1.670 -6.788 -20.281 1.00 90.94 109 SER A N 1
ATOM 874 C CA . SER A 1 109 ? 2.601 -7.852 -20.678 1.00 90.94 109 SER A CA 1
ATOM 875 C C . SER A 1 109 ? 3.362 -8.462 -19.494 1.00 90.94 109 SER A C 1
ATOM 877 O O . SER A 1 109 ? 3.940 -9.546 -19.626 1.00 90.94 109 SER A O 1
ATOM 879 N N . GLN A 1 110 ? 3.359 -7.795 -18.334 1.00 84.25 110 GLN A N 1
ATOM 880 C CA . GLN A 1 110 ? 3.979 -8.306 -17.117 1.00 84.25 110 GLN A CA 1
ATOM 881 C C . GLN A 1 110 ? 3.118 -9.396 -16.464 1.00 84.25 110 GLN A C 1
ATOM 883 O O . GLN A 1 110 ? 1.892 -9.290 -16.436 1.00 84.25 110 GLN A O 1
ATOM 888 N N . PRO A 1 111 ? 3.742 -10.412 -15.846 1.00 84.94 111 PRO A N 1
ATOM 889 C CA . PRO A 1 111 ? 3.031 -11.387 -15.027 1.00 84.94 111 PRO A CA 1
ATOM 890 C C . PRO A 1 111 ? 2.271 -10.750 -13.851 1.00 84.94 111 PRO A C 1
ATOM 892 O O . PRO A 1 111 ? 2.752 -9.793 -13.238 1.00 84.94 111 PRO A O 1
ATOM 895 N N . ASP A 1 112 ? 1.136 -11.338 -13.465 1.00 87.19 112 ASP A N 1
ATOM 896 C CA . ASP A 1 112 ? 0.284 -10.843 -12.371 1.00 87.19 112 ASP A CA 1
ATOM 897 C C . ASP A 1 112 ? 1.042 -10.640 -11.057 1.00 87.19 112 ASP A C 1
ATOM 899 O O . ASP A 1 112 ? 0.887 -9.610 -10.410 1.00 87.19 112 ASP A O 1
ATOM 903 N N . ASN A 1 113 ? 1.928 -11.563 -10.680 1.00 82.06 113 ASN A N 1
ATOM 904 C CA . ASN A 1 113 ? 2.728 -11.436 -9.460 1.00 82.06 113 ASN A CA 1
ATOM 905 C C . ASN A 1 113 ? 3.688 -10.227 -9.496 1.00 82.06 113 ASN A C 1
ATOM 907 O O . ASN A 1 113 ? 3.997 -9.643 -8.456 1.00 82.06 113 ASN A O 1
ATOM 911 N N . VAL A 1 114 ? 4.149 -9.819 -10.683 1.00 82.19 114 VAL A N 1
ATOM 912 C CA . VAL A 1 114 ? 4.986 -8.623 -10.870 1.00 82.19 114 VAL A CA 1
ATOM 913 C C . VAL A 1 114 ? 4.135 -7.355 -10.774 1.00 82.19 114 VAL A C 1
ATOM 915 O O . VAL A 1 114 ? 4.522 -6.412 -10.078 1.00 82.19 114 VAL A O 1
ATOM 918 N N . ARG A 1 115 ? 2.955 -7.346 -11.403 1.00 89.31 115 ARG A N 1
ATOM 919 C CA . ARG A 1 115 ? 2.007 -6.219 -11.371 1.00 89.31 115 ARG A CA 1
ATOM 920 C C . ARG A 1 115 ? 1.427 -5.995 -9.972 1.00 89.31 115 ARG A C 1
ATOM 922 O O . ARG A 1 115 ? 1.477 -4.876 -9.459 1.00 89.31 115 ARG A O 1
ATOM 929 N N . ALA A 1 116 ? 0.987 -7.065 -9.309 1.00 89.00 116 ALA A N 1
ATOM 930 C CA . ALA A 1 116 ? 0.600 -7.076 -7.898 1.00 89.00 116 ALA A CA 1
ATOM 931 C C . ALA A 1 116 ? 1.735 -6.546 -7.018 1.00 89.00 116 ALA A C 1
ATOM 933 O O . ALA A 1 116 ? 1.521 -5.766 -6.089 1.00 89.00 116 ALA A O 1
ATOM 934 N N . GLY A 1 117 ? 2.961 -6.929 -7.372 1.00 83.69 117 GLY A N 1
ATOM 935 C CA . GLY A 1 117 ? 4.185 -6.441 -6.778 1.00 83.69 117 GLY A CA 1
ATOM 936 C C . GLY A 1 117 ? 4.337 -4.938 -6.767 1.00 83.69 117 GLY A C 1
ATOM 937 O O . GLY A 1 117 ? 4.590 -4.324 -5.725 1.00 83.69 117 GLY A O 1
ATOM 938 N N . ALA A 1 118 ? 4.190 -4.344 -7.942 1.00 86.25 118 ALA A N 1
ATOM 939 C CA . ALA A 1 118 ? 4.270 -2.910 -8.110 1.00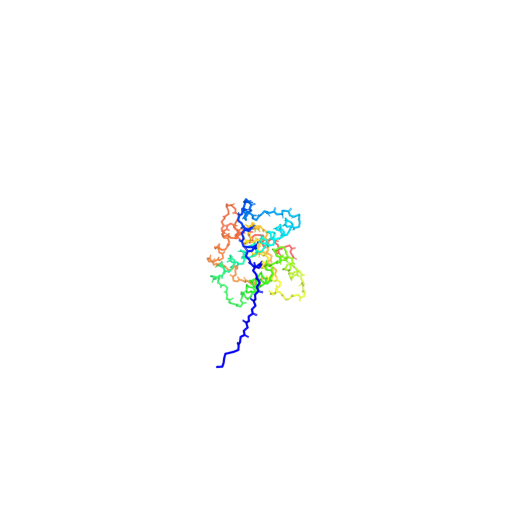 86.25 118 ALA A CA 1
ATOM 940 C C . ALA A 1 118 ? 3.157 -2.187 -7.340 1.00 86.25 118 ALA A C 1
ATOM 942 O O . ALA A 1 118 ? 3.438 -1.239 -6.603 1.00 86.25 118 ALA A O 1
ATOM 943 N N . LEU A 1 119 ? 1.926 -2.695 -7.418 1.00 91.19 119 LEU A N 1
ATOM 944 C CA . LEU A 1 119 ? 0.768 -2.110 -6.748 1.00 91.19 119 LEU A CA 1
ATOM 945 C C . LEU A 1 119 ? 0.896 -2.142 -5.215 1.00 91.19 119 LEU A C 1
ATOM 947 O O . LEU A 1 119 ? 0.672 -1.134 -4.538 1.00 91.19 119 LEU A O 1
ATOM 951 N N . TYR A 1 120 ? 1.347 -3.270 -4.660 1.00 88.56 120 TYR A N 1
ATOM 952 C CA . TYR A 1 120 ? 1.671 -3.398 -3.240 1.00 88.56 120 TYR A CA 1
ATOM 953 C C . TYR A 1 120 ? 2.724 -2.368 -2.805 1.00 88.56 120 TYR A C 1
ATOM 955 O O . TYR A 1 120 ? 2.568 -1.675 -1.796 1.00 88.56 120 TYR A O 1
ATOM 963 N N . ASN A 1 121 ? 3.782 -2.216 -3.600 1.00 84.69 121 ASN A N 1
ATOM 964 C CA . ASN A 1 121 ? 4.857 -1.265 -3.345 1.00 84.69 121 ASN A CA 1
ATOM 965 C C . ASN A 1 121 ? 4.393 0.193 -3.363 1.00 84.69 121 ASN A C 1
ATOM 967 O O . ASN A 1 121 ? 4.779 0.982 -2.496 1.00 84.69 121 ASN A O 1
ATOM 971 N N . MET A 1 122 ? 3.528 0.548 -4.311 1.00 89.62 122 MET A N 1
ATOM 972 C CA . MET A 1 122 ? 2.896 1.864 -4.360 1.00 89.62 122 MET A CA 1
ATOM 973 C C . MET A 1 122 ? 2.095 2.125 -3.078 1.00 89.62 122 MET A C 1
ATOM 975 O O . MET A 1 122 ? 2.240 3.189 -2.472 1.00 89.62 122 MET A O 1
ATOM 979 N N . ALA A 1 123 ? 1.318 1.145 -2.603 1.00 91.31 123 ALA A N 1
ATOM 980 C CA . ALA A 1 123 ? 0.546 1.269 -1.366 1.00 91.31 123 ALA A CA 1
ATOM 981 C C . ALA A 1 123 ? 1.448 1.477 -0.133 1.00 91.31 123 ALA A C 1
ATOM 983 O O . ALA A 1 123 ? 1.215 2.381 0.676 1.00 91.31 123 ALA A O 1
ATOM 984 N N . VAL A 1 124 ? 2.522 0.686 -0.022 1.00 86.69 124 VAL A N 1
ATOM 985 C CA . VAL A 1 124 ? 3.539 0.776 1.041 1.00 86.69 124 VAL A CA 1
ATOM 986 C C . VAL A 1 124 ? 4.203 2.152 1.069 1.00 86.69 124 VAL A C 1
ATOM 988 O O . VAL A 1 124 ? 4.327 2.755 2.138 1.00 86.69 124 VAL A O 1
ATOM 991 N N . LEU A 1 125 ? 4.607 2.667 -0.092 1.00 83.06 125 LEU A N 1
ATOM 992 C CA . LEU A 1 125 ? 5.228 3.984 -0.212 1.00 83.06 125 LEU A CA 1
ATOM 993 C C . LEU A 1 125 ? 4.290 5.100 0.243 1.00 83.06 125 LEU A C 1
ATOM 995 O O . LEU A 1 125 ? 4.694 5.988 0.999 1.00 83.06 125 LEU A O 1
ATOM 999 N N . GLN A 1 126 ? 3.027 5.054 -0.185 1.00 87.31 126 GLN A N 1
ATOM 1000 C CA . GLN A 1 126 ? 2.058 6.087 0.168 1.00 87.31 126 GLN A CA 1
ATOM 1001 C C . GLN A 1 126 ? 1.696 6.064 1.655 1.00 87.31 126 GLN A C 1
ATOM 1003 O O . GLN A 1 126 ? 1.470 7.133 2.229 1.00 87.31 126 GLN A O 1
ATOM 1008 N N . SER A 1 127 ? 1.700 4.899 2.308 1.00 87.44 127 SER A N 1
ATOM 1009 C CA . SER A 1 127 ? 1.414 4.809 3.743 1.00 87.44 127 SER A CA 1
ATOM 1010 C C . SER A 1 127 ? 2.610 5.170 4.637 1.00 87.44 127 SER A C 1
ATOM 1012 O O . SER A 1 127 ? 2.405 5.675 5.740 1.00 87.44 127 SER A O 1
ATOM 1014 N N . ARG A 1 128 ? 3.856 4.977 4.170 1.00 82.06 128 ARG A N 1
ATOM 1015 C CA . ARG A 1 128 ? 5.076 5.123 5.000 1.00 82.06 128 ARG A CA 1
ATOM 1016 C C . ARG A 1 128 ? 5.945 6.351 4.710 1.00 82.06 128 ARG A C 1
ATOM 1018 O O . ARG A 1 128 ? 6.879 6.618 5.467 1.00 82.06 128 ARG A O 1
ATOM 1025 N N . ARG A 1 129 ? 5.654 7.121 3.657 1.00 78.06 129 ARG A N 1
ATOM 1026 C CA . ARG A 1 129 ? 6.323 8.408 3.359 1.00 78.06 129 ARG A CA 1
ATOM 1027 C C . ARG A 1 129 ? 6.185 9.426 4.505 1.00 78.06 129 ARG A C 1
ATOM 1029 O O . ARG A 1 129 ? 5.275 9.340 5.323 1.00 78.06 129 ARG A O 1
ATOM 1036 N N . HIS A 1 130 ? 7.054 10.446 4.529 1.00 73.06 130 HIS A N 1
ATOM 1037 C CA . HIS A 1 130 ? 7.102 11.461 5.600 1.00 73.06 130 HIS A CA 1
ATOM 1038 C C . HIS A 1 130 ? 5.759 12.164 5.870 1.00 73.06 130 HIS A C 1
ATOM 104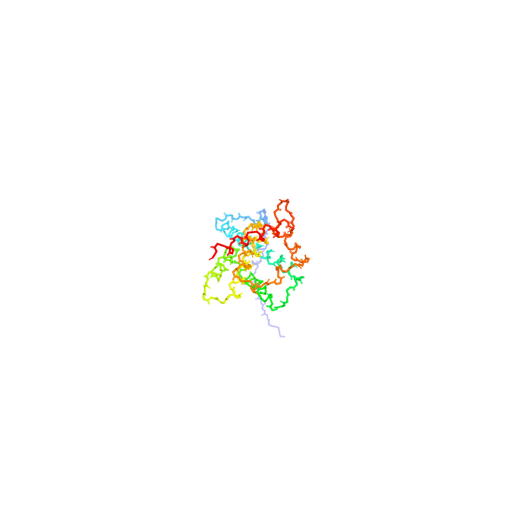0 O O . HIS A 1 130 ? 5.433 12.431 7.022 1.00 73.06 130 HIS A O 1
ATOM 1046 N N . ALA A 1 131 ? 4.987 12.423 4.815 1.00 79.75 131 ALA A N 1
ATOM 1047 C CA . ALA A 1 131 ? 3.603 12.879 4.892 1.00 79.75 131 ALA A CA 1
ATOM 1048 C C . ALA A 1 131 ? 2.702 11.796 4.272 1.00 79.75 131 ALA A C 1
ATOM 1050 O O . ALA A 1 131 ? 2.535 11.806 3.045 1.00 79.75 131 ALA A O 1
ATOM 1051 N N . PRO A 1 132 ? 2.202 10.829 5.069 1.00 84.94 132 PRO A N 1
ATOM 1052 C CA . PRO A 1 132 ? 1.443 9.691 4.563 1.00 84.94 132 PRO A CA 1
ATOM 1053 C C . PRO A 1 132 ? 0.204 10.114 3.780 1.00 84.94 132 PRO A C 1
ATOM 1055 O O . PRO A 1 132 ? -0.620 10.889 4.265 1.00 84.94 132 PRO A O 1
ATOM 1058 N N . LYS A 1 133 ? 0.024 9.539 2.592 1.00 90.81 133 LYS A N 1
ATOM 1059 C CA . LYS A 1 133 ? -1.214 9.648 1.815 1.00 90.81 133 LYS A CA 1
ATOM 1060 C C . LYS A 1 133 ? -2.086 8.426 2.104 1.00 90.81 133 LYS A C 1
ATOM 1062 O O . LYS A 1 133 ? -2.267 7.570 1.243 1.00 90.81 133 LYS A O 1
ATOM 1067 N N . LYS A 1 134 ? -2.608 8.333 3.334 1.00 92.19 134 LYS A N 1
ATOM 1068 C CA . LYS A 1 134 ? -3.330 7.141 3.821 1.00 92.19 134 LYS A CA 1
ATOM 1069 C C . LYS A 1 134 ? -4.520 6.760 2.942 1.00 92.19 134 LYS A C 1
ATOM 1071 O O . LYS A 1 134 ? -4.665 5.590 2.627 1.00 92.19 134 LYS A O 1
ATOM 1076 N N . ILE A 1 135 ? -5.316 7.734 2.489 1.00 94.56 135 ILE A N 1
ATOM 1077 C CA . ILE A 1 135 ? -6.460 7.479 1.594 1.00 94.56 135 ILE A CA 1
ATOM 1078 C C . ILE A 1 135 ? -5.993 6.785 0.309 1.00 94.56 135 ILE A C 1
ATOM 1080 O O . ILE A 1 135 ? -6.508 5.730 -0.032 1.00 94.56 135 ILE A O 1
ATOM 1084 N N . LEU A 1 136 ? -4.954 7.311 -0.345 1.00 94.44 136 LEU A N 1
ATOM 1085 C CA . LEU A 1 136 ? -4.398 6.697 -1.551 1.00 94.44 136 LEU A CA 1
ATOM 1086 C C . LEU A 1 136 ? -3.835 5.295 -1.273 1.00 94.44 136 LEU A C 1
ATOM 1088 O O . LEU A 1 136 ? -4.076 4.376 -2.044 1.00 94.44 136 LEU A O 1
ATOM 1092 N N . ALA A 1 137 ? -3.137 5.100 -0.152 1.00 94.44 137 ALA A N 1
ATOM 1093 C CA . ALA A 1 137 ? -2.649 3.775 0.227 1.00 94.44 137 ALA A CA 1
ATOM 1094 C C . ALA A 1 137 ? -3.792 2.760 0.410 1.00 94.44 137 ALA A C 1
ATOM 1096 O O . ALA A 1 137 ? -3.670 1.620 -0.030 1.00 94.44 137 ALA A O 1
ATOM 1097 N N . ARG A 1 138 ? -4.915 3.170 1.019 1.00 95.88 138 ARG A N 1
ATOM 1098 C CA . ARG A 1 138 ? -6.114 2.327 1.161 1.00 95.88 138 ARG A CA 1
ATOM 1099 C C . ARG A 1 138 ? -6.690 1.934 -0.189 1.00 95.88 138 ARG A C 1
ATOM 1101 O O . ARG A 1 138 ? -7.041 0.774 -0.368 1.00 95.88 138 ARG A O 1
ATOM 1108 N N . GLU A 1 139 ? -6.794 2.885 -1.116 1.00 96.62 139 GLU A N 1
ATOM 1109 C CA . GLU A 1 139 ? -7.274 2.614 -2.473 1.00 96.62 139 GLU A CA 1
ATOM 1110 C C . GLU A 1 139 ? -6.411 1.565 -3.171 1.00 96.62 139 GLU A C 1
ATOM 1112 O O . GLU A 1 139 ? -6.939 0.568 -3.652 1.00 96.62 139 GLU A O 1
ATOM 1117 N N . LEU A 1 140 ? -5.088 1.727 -3.118 1.00 95.88 140 LEU A N 1
ATOM 1118 C CA . LEU A 1 140 ? -4.143 0.794 -3.731 1.00 95.88 140 LEU A CA 1
ATOM 1119 C C . LEU A 1 140 ? -4.211 -0.605 -3.090 1.00 95.88 140 LEU A C 1
ATOM 1121 O O . LEU A 1 140 ? -4.179 -1.605 -3.801 1.00 95.88 140 LEU A O 1
ATOM 1125 N N . PHE A 1 141 ? -4.368 -0.709 -1.763 1.00 94.94 141 PHE A N 1
ATOM 1126 C CA . PHE A 1 141 ? -4.555 -2.009 -1.100 1.00 94.94 141 PHE A CA 1
ATOM 1127 C C . PHE A 1 141 ? -5.888 -2.680 -1.459 1.00 94.94 141 PHE A C 1
ATOM 1129 O O . PHE A 1 141 ? -5.921 -3.897 -1.641 1.00 94.94 141 PHE A O 1
ATOM 1136 N N . LYS A 1 142 ? -6.980 -1.913 -1.583 1.00 95.44 142 LYS A N 1
ATOM 1137 C CA . LYS A 1 142 ? -8.273 -2.441 -2.055 1.00 95.44 142 LYS A CA 1
ATOM 1138 C C . LYS A 1 142 ? -8.167 -2.927 -3.497 1.00 95.44 142 LYS A C 1
ATOM 1140 O O . LYS A 1 142 ? -8.666 -4.001 -3.813 1.00 95.44 142 LYS A O 1
ATOM 1145 N N . GLN A 1 143 ? -7.484 -2.166 -4.344 1.00 95.94 143 GLN A N 1
ATOM 1146 C CA . GLN A 1 143 ? -7.239 -2.528 -5.733 1.00 95.94 143 GLN A CA 1
ATOM 1147 C C . GLN A 1 143 ? -6.407 -3.810 -5.845 1.00 95.94 143 GLN A C 1
ATOM 1149 O O . GLN A 1 143 ? -6.807 -4.724 -6.556 1.00 95.94 143 GLN A O 1
ATOM 1154 N N . LEU A 1 144 ? -5.338 -3.939 -5.051 1.00 93.56 144 LEU A N 1
ATOM 1155 C CA . LEU A 1 144 ? -4.536 -5.164 -4.956 1.00 93.56 144 LEU A CA 1
ATOM 1156 C C . LEU A 1 144 ? -5.392 -6.379 -4.584 1.00 93.56 144 LEU A C 1
ATOM 1158 O O . LEU A 1 144 ? -5.273 -7.429 -5.207 1.00 93.56 144 LEU A O 1
ATOM 1162 N N . TYR A 1 145 ? -6.280 -6.223 -3.600 1.00 93.56 145 TYR A N 1
ATOM 1163 C CA . TYR A 1 145 ? -7.174 -7.293 -3.161 1.00 93.56 145 TYR A CA 1
ATOM 1164 C C . TYR A 1 145 ? -8.188 -7.717 -4.237 1.00 93.56 145 TYR A C 1
ATOM 1166 O O . TYR A 1 145 ? -8.561 -8.889 -4.305 1.00 93.56 145 TYR A O 1
ATOM 1174 N N . ILE A 1 146 ? -8.663 -6.771 -5.052 1.00 94.19 146 ILE A N 1
ATOM 1175 C CA . ILE A 1 146 ? -9.652 -7.023 -6.107 1.00 94.19 146 ILE A CA 1
ATOM 1176 C C . ILE A 1 146 ? -8.992 -7.637 -7.344 1.00 94.19 146 ILE A C 1
ATOM 1178 O O . ILE A 1 146 ? -9.467 -8.660 -7.829 1.00 94.19 146 ILE A O 1
ATOM 1182 N N . GLU A 1 147 ? -7.917 -7.026 -7.843 1.00 94.50 147 GLU A N 1
ATOM 1183 C CA . GLU A 1 147 ? -7.295 -7.396 -9.120 1.00 94.50 147 GLU A CA 1
ATOM 1184 C C . GLU A 1 147 ? -6.410 -8.640 -9.008 1.00 94.50 147 GLU A C 1
ATOM 1186 O O . GLU A 1 147 ? -6.356 -9.440 -9.938 1.00 94.50 147 GLU A O 1
ATOM 1191 N N . PHE A 1 148 ? -5.762 -8.849 -7.857 1.00 92.12 148 PHE A N 1
ATOM 1192 C CA . PHE A 1 148 ? -4.814 -9.947 -7.656 1.00 92.12 148 PHE A CA 1
ATOM 1193 C C . PHE A 1 148 ? -5.148 -10.763 -6.394 1.00 92.12 148 PHE A C 1
ATOM 1195 O O . PHE A 1 148 ? -4.334 -10.860 -5.476 1.00 92.12 148 PHE A O 1
ATOM 1202 N N . PRO A 1 149 ? -6.330 -11.407 -6.318 1.00 89.50 149 PRO A N 1
ATOM 1203 C CA . PRO A 1 149 ? -6.836 -12.035 -5.089 1.00 89.50 149 PRO A CA 1
ATOM 1204 C C . PRO A 1 149 ? -5.992 -13.217 -4.580 1.00 89.50 149 PRO A C 1
ATOM 1206 O O . PRO A 1 149 ? -6.141 -13.647 -3.431 1.00 89.50 149 PRO A O 1
ATOM 1209 N N . ASN A 1 150 ? -5.122 -13.767 -5.431 1.00 87.19 150 ASN A N 1
ATOM 1210 C CA . ASN A 1 150 ? -4.209 -14.852 -5.076 1.00 87.19 150 ASN A CA 1
ATOM 1211 C C . ASN A 1 150 ? -2.840 -14.359 -4.591 1.00 87.19 150 ASN A C 1
ATOM 1213 O O . ASN A 1 150 ? -2.127 -15.126 -3.947 1.00 87.19 150 ASN A O 1
ATOM 1217 N N . GLU A 1 151 ? -2.505 -13.094 -4.839 1.00 85.69 151 GLU A N 1
ATOM 1218 C CA . GLU A 1 151 ? -1.233 -12.490 -4.457 1.00 85.69 151 GLU A CA 1
ATOM 1219 C C . GLU A 1 151 ? -1.340 -11.857 -3.062 1.00 85.69 151 GLU A C 1
ATOM 1221 O O . GLU A 1 151 ? -2.389 -11.351 -2.661 1.00 85.69 151 GLU A O 1
ATOM 1226 N N . TYR A 1 152 ? -0.254 -11.906 -2.284 1.00 81.94 152 TYR A N 1
ATOM 1227 C CA . TYR A 1 152 ? -0.156 -11.269 -0.960 1.00 81.94 152 TYR A CA 1
ATOM 1228 C C . TYR A 1 152 ? -1.223 -11.662 0.073 1.00 81.94 152 TYR A C 1
ATOM 1230 O O . TYR A 1 152 ? -1.431 -10.958 1.057 1.00 81.94 152 TYR A O 1
ATOM 1238 N N . ARG A 1 153 ? -1.899 -12.804 -0.076 1.00 85.62 153 ARG A N 1
ATOM 1239 C CA . ARG A 1 153 ? -3.021 -13.201 0.799 1.00 85.62 153 ARG A CA 1
ATOM 1240 C C . ARG A 1 153 ? -2.710 -13.109 2.295 1.00 85.62 153 ARG A C 1
ATOM 1242 O O . ARG A 1 153 ? -3.597 -12.781 3.080 1.00 85.62 153 ARG A O 1
ATOM 1249 N N . CYS A 1 154 ? -1.476 -13.407 2.697 1.00 84.50 154 CYS A N 1
ATOM 1250 C CA . CYS A 1 154 ? -1.025 -13.334 4.084 1.00 84.50 154 CYS A CA 1
ATOM 1251 C C . CYS A 1 154 ? -1.213 -11.955 4.734 1.00 84.50 154 CYS A C 1
ATOM 1253 O O . CYS A 1 154 ? -1.640 -11.920 5.886 1.00 84.50 154 CYS A O 1
ATOM 1255 N N . ILE A 1 155 ? -0.985 -10.844 4.018 1.00 85.75 155 ILE A N 1
ATOM 1256 C CA . ILE A 1 155 ? -1.097 -9.493 4.601 1.00 85.75 155 ILE A CA 1
ATOM 1257 C C . ILE A 1 155 ? -2.552 -9.114 4.901 1.00 85.75 155 ILE A C 1
ATOM 1259 O O . ILE A 1 155 ? -2.805 -8.246 5.730 1.00 85.75 155 ILE A O 1
ATOM 1263 N N . PHE A 1 156 ? -3.510 -9.762 4.232 1.00 89.38 156 PHE A N 1
ATOM 1264 C CA . PHE A 1 156 ? -4.943 -9.511 4.398 1.00 89.38 156 PHE A CA 1
ATOM 1265 C C . PHE A 1 156 ? -5.605 -10.447 5.423 1.00 89.38 156 PHE A C 1
ATOM 1267 O O . PHE A 1 156 ? -6.729 -10.184 5.865 1.00 89.38 156 PHE A O 1
ATOM 1274 N N . LYS A 1 157 ? -4.929 -11.532 5.831 1.00 89.88 157 LYS A N 1
ATOM 1275 C CA . LYS A 1 157 ? -5.453 -12.483 6.825 1.00 89.88 157 LYS A CA 1
ATOM 1276 C C . LYS A 1 157 ? -5.671 -11.797 8.172 1.00 89.88 157 LYS A C 1
ATOM 1278 O O . LYS A 1 157 ? -4.861 -10.981 8.607 1.00 89.88 157 LYS A O 1
ATOM 1283 N N . ALA A 1 158 ? -6.750 -12.186 8.850 1.00 91.94 158 ALA A N 1
ATOM 1284 C CA . ALA A 1 158 ? -7.039 -11.741 10.208 1.00 91.94 158 ALA A CA 1
ATOM 1285 C C . ALA A 1 158 ? -5.948 -12.219 11.170 1.00 91.94 158 ALA A C 1
ATOM 1287 O O . ALA A 1 158 ? -5.895 -13.390 11.537 1.00 91.94 158 ALA A O 1
ATOM 1288 N N . THR A 1 159 ? -5.046 -11.301 11.503 1.00 90.38 159 THR A N 1
ATOM 1289 C CA . THR A 1 159 ? -3.865 -11.510 12.338 1.00 90.38 159 THR A CA 1
ATOM 1290 C C . THR A 1 159 ? -3.624 -10.245 13.151 1.00 90.38 159 THR A C 1
ATOM 1292 O O . THR A 1 159 ? -3.940 -9.147 12.688 1.00 90.38 159 THR A O 1
ATOM 1295 N N . GLU A 1 160 ? -3.013 -10.385 14.326 1.00 90.94 160 GLU A N 1
ATOM 1296 C CA . GLU A 1 160 ? -2.618 -9.234 15.152 1.00 90.94 160 GLU A CA 1
ATOM 1297 C C . GLU A 1 160 ? -1.666 -8.298 14.394 1.00 90.94 160 GLU A C 1
ATOM 1299 O O . GLU A 1 160 ? -1.762 -7.077 14.501 1.00 90.94 160 GLU A O 1
ATOM 1304 N N . TRP A 1 161 ? -0.794 -8.866 13.554 1.00 88.81 161 TRP A N 1
ATOM 1305 C CA . TRP A 1 161 ? 0.099 -8.091 12.699 1.00 88.81 161 TRP A CA 1
ATOM 1306 C C . TRP A 1 161 ? -0.670 -7.216 11.699 1.00 88.81 161 TRP A C 1
ATOM 1308 O O . TRP A 1 161 ? -0.387 -6.023 11.598 1.00 88.81 161 TRP A O 1
ATOM 1318 N N . ARG A 1 162 ? -1.675 -7.767 10.995 1.00 92.00 162 ARG A N 1
ATOM 1319 C CA . ARG A 1 162 ? -2.516 -6.985 10.069 1.00 92.00 162 ARG A CA 1
ATOM 1320 C C . ARG A 1 162 ? -3.175 -5.822 10.801 1.00 92.00 162 ARG A C 1
ATOM 1322 O O . ARG A 1 162 ? -3.151 -4.699 10.301 1.00 92.00 162 ARG A O 1
ATOM 1329 N N . ASP A 1 163 ? -3.757 -6.091 11.963 1.00 94.56 163 ASP A N 1
ATOM 1330 C CA . ASP A 1 163 ? -4.497 -5.086 12.725 1.00 94.56 163 ASP A CA 1
ATOM 1331 C C . ASP A 1 163 ? -3.557 -3.970 13.201 1.00 94.56 163 ASP A C 1
ATOM 1333 O O . ASP A 1 163 ? -3.833 -2.793 12.972 1.00 94.56 163 ASP A O 1
ATOM 1337 N N . SER A 1 164 ? -2.368 -4.329 13.691 1.00 92.31 164 SER A N 1
ATOM 1338 C CA . SER A 1 164 ? -1.304 -3.375 14.026 1.00 92.31 164 SER A CA 1
ATOM 1339 C C . SER A 1 164 ? -0.863 -2.531 12.819 1.00 92.31 164 SER A C 1
ATOM 1341 O O . SER A 1 164 ? -0.702 -1.311 12.921 1.00 92.31 164 SER A O 1
ATOM 1343 N N . MET A 1 165 ? -0.725 -3.133 11.633 1.00 90.44 165 MET A N 1
ATOM 1344 C CA . MET A 1 165 ? -0.393 -2.392 10.409 1.00 90.44 165 MET A CA 1
ATOM 1345 C C . MET A 1 165 ? -1.499 -1.424 9.984 1.00 90.44 165 MET A C 1
ATOM 1347 O O . MET A 1 165 ? -1.204 -0.307 9.543 1.00 90.44 165 MET A O 1
ATOM 1351 N N . ILE A 1 166 ? -2.765 -1.816 10.140 1.00 93.62 166 ILE A N 1
ATOM 1352 C CA . ILE A 1 166 ? -3.914 -0.945 9.886 1.00 93.62 166 ILE A CA 1
ATOM 1353 C C . ILE A 1 166 ? -3.868 0.262 10.827 1.00 93.62 166 ILE A C 1
ATOM 1355 O O . ILE A 1 166 ? -3.920 1.400 10.350 1.00 93.62 166 ILE A O 1
ATOM 1359 N N . GLU A 1 167 ? -3.703 0.037 12.132 1.00 93.44 167 GLU A N 1
ATOM 1360 C CA . GLU A 1 167 ? -3.645 1.098 13.146 1.00 93.44 167 GLU A CA 1
ATOM 1361 C C . GLU A 1 167 ? -2.543 2.110 12.853 1.00 93.44 167 GLU A C 1
ATOM 1363 O O . GLU A 1 167 ? -2.778 3.321 12.786 1.00 93.44 167 GLU A O 1
ATOM 1368 N N . GLN A 1 168 ? -1.332 1.614 12.615 1.00 89.69 168 GLN A N 1
ATOM 1369 C CA . GLN A 1 168 ? -0.169 2.472 12.454 1.00 89.69 168 GLN A CA 1
ATOM 1370 C C . GLN A 1 168 ? -0.181 3.228 11.121 1.00 89.69 168 GLN A C 1
ATOM 1372 O O . GLN A 1 168 ? 0.160 4.416 11.068 1.00 89.69 168 GLN A O 1
ATOM 1377 N N . GLN A 1 169 ? -0.553 2.555 10.028 1.00 90.50 169 GLN A N 1
ATOM 1378 C CA . GLN A 1 169 ? -0.292 3.063 8.678 1.00 90.50 169 GLN A CA 1
ATOM 1379 C C . GLN A 1 169 ? -1.549 3.518 7.945 1.00 90.50 169 GLN A C 1
ATOM 1381 O O . GLN A 1 169 ? -1.456 4.399 7.090 1.00 90.50 169 GLN A O 1
ATOM 1386 N N . LEU A 1 170 ? -2.718 2.962 8.267 1.00 93.88 170 LEU A N 1
ATOM 1387 C CA . LEU A 1 170 ? -3.909 3.129 7.439 1.00 93.88 170 LEU A CA 1
ATOM 1388 C C . LEU A 1 170 ? -5.010 3.933 8.108 1.00 93.88 170 LEU A C 1
ATOM 1390 O O . LEU A 1 170 ? -5.628 4.699 7.378 1.00 93.88 170 LEU A O 1
ATOM 1394 N N . LEU A 1 171 ? -5.221 3.857 9.428 1.00 94.25 171 LEU A N 1
ATOM 1395 C CA . LEU A 1 171 ? -6.313 4.573 10.114 1.00 94.25 171 LEU A CA 1
ATOM 1396 C C . LEU A 1 171 ? -6.252 6.101 9.956 1.00 94.25 171 LEU A C 1
ATOM 1398 O O . LEU A 1 171 ? -5.184 6.721 10.052 1.00 94.25 171 LEU A O 1
ATOM 1402 N N . LEU A 1 172 ? -7.416 6.704 9.726 1.00 93.06 172 LEU A N 1
ATOM 1403 C CA . LEU A 1 172 ? -7.653 8.141 9.796 1.00 93.06 172 LEU A CA 1
ATOM 1404 C C . LEU A 1 172 ? -8.053 8.527 11.232 1.00 93.06 172 LEU A C 1
ATOM 1406 O O . LEU A 1 172 ? -8.413 7.661 12.033 1.00 93.06 172 LEU A O 1
ATOM 1410 N N . PRO A 1 173 ? -7.973 9.820 11.598 1.00 91.88 173 PRO A N 1
ATOM 1411 C CA . PRO A 1 173 ? -8.353 10.265 12.934 1.00 91.88 173 PRO A CA 1
ATOM 1412 C C . PRO A 1 173 ? -9.788 9.856 13.298 1.00 91.88 173 PRO A C 1
ATOM 1414 O O . PRO A 1 173 ? -10.726 10.185 12.577 1.00 91.88 173 PRO A O 1
ATOM 1417 N N . GLY A 1 174 ? -9.946 9.179 14.438 1.00 91.94 174 GLY A N 1
ATOM 1418 C CA . GLY A 1 174 ? -11.249 8.784 14.987 1.00 91.94 174 GLY A CA 1
ATOM 1419 C C . GLY A 1 174 ? -11.779 7.420 14.535 1.00 91.94 174 GLY A C 1
ATOM 1420 O O . GLY A 1 174 ? -12.843 7.017 14.993 1.00 91.94 174 GLY A O 1
ATOM 1421 N N . GLU A 1 175 ? -11.062 6.696 13.678 1.00 94.12 175 GLU A N 1
ATOM 1422 C CA . GLU A 1 175 ? -11.449 5.345 13.262 1.00 94.12 175 GLU A CA 1
ATOM 1423 C C . GLU A 1 175 ? -10.868 4.251 14.169 1.00 94.12 175 GLU A C 1
ATOM 1425 O O . GLU A 1 175 ? -9.866 4.446 14.859 1.00 94.12 175 GLU A O 1
ATOM 1430 N N . THR A 1 176 ? -11.474 3.065 14.098 1.00 96.31 176 THR A N 1
ATOM 1431 C CA . THR A 1 176 ? -10.959 1.816 14.668 1.00 96.31 176 THR A CA 1
ATOM 1432 C C . THR A 1 176 ? -10.613 0.824 13.556 1.00 96.31 176 THR A C 1
ATOM 1434 O O . THR A 1 176 ? -11.058 0.963 12.414 1.00 96.31 176 THR A O 1
ATOM 1437 N N . VAL A 1 177 ? -9.848 -0.224 13.884 1.00 95.06 177 VAL A N 1
ATOM 1438 C CA . VAL A 1 177 ? -9.585 -1.336 12.950 1.00 95.06 177 VAL A CA 1
ATOM 1439 C C . VAL A 1 177 ? -10.890 -1.966 12.464 1.00 95.06 177 VAL A C 1
ATOM 1441 O O . VAL A 1 177 ? -11.049 -2.223 11.274 1.00 95.06 177 VAL A O 1
ATOM 1444 N N . GLU A 1 178 ? -11.852 -2.159 13.367 1.00 96.50 178 GLU A N 1
ATOM 1445 C CA . GLU A 1 178 ? -13.159 -2.728 13.041 1.00 96.50 178 GLU A CA 1
ATOM 1446 C C . GLU A 1 178 ? -13.941 -1.842 12.063 1.00 96.50 178 GLU A C 1
ATOM 1448 O O . GLU A 1 178 ? -14.443 -2.337 11.050 1.00 96.50 178 GLU A O 1
ATOM 1453 N N . SER A 1 179 ? -14.008 -0.526 12.313 1.00 96.25 179 SER A N 1
ATOM 1454 C CA . SER A 1 179 ? -14.708 0.390 11.408 1.00 96.25 179 SER A CA 1
ATOM 1455 C C . SER A 1 179 ? -14.045 0.435 10.033 1.00 96.25 179 SER A C 1
ATOM 1457 O O . SER A 1 179 ? -14.748 0.415 9.026 1.00 96.25 179 SER A O 1
ATOM 1459 N N . PHE A 1 180 ? -12.708 0.430 9.997 1.00 95.81 180 PHE A N 1
ATOM 1460 C CA . PHE A 1 180 ? -11.923 0.402 8.766 1.00 95.81 180 PHE A CA 1
ATOM 1461 C C . PHE A 1 180 ? -12.176 -0.865 7.942 1.00 95.81 180 PHE A C 1
ATOM 1463 O O . PHE A 1 180 ? -12.448 -0.780 6.746 1.00 95.81 180 PHE A O 1
ATOM 1470 N N . LEU A 1 181 ? -12.106 -2.043 8.568 1.00 96.19 181 LEU A N 1
ATOM 1471 C CA . LEU A 1 181 ? -12.303 -3.320 7.879 1.00 96.19 181 LEU A CA 1
ATOM 1472 C C . LEU A 1 181 ? -13.729 -3.463 7.343 1.00 96.19 181 LEU A C 1
ATOM 1474 O O . LEU A 1 181 ? -13.913 -3.961 6.233 1.00 96.19 181 LEU A O 1
ATOM 1478 N N . ARG A 1 182 ? -14.727 -2.999 8.104 1.00 95.69 182 ARG A N 1
ATOM 1479 C CA . ARG A 1 182 ? -16.128 -2.986 7.668 1.00 95.69 182 ARG A CA 1
ATOM 1480 C C . ARG A 1 182 ? -16.321 -2.109 6.432 1.00 95.69 182 ARG A C 1
ATOM 1482 O O . ARG A 1 182 ? -16.881 -2.576 5.447 1.00 95.69 182 ARG A O 1
ATOM 1489 N N . GLU A 1 183 ? -15.819 -0.876 6.460 1.00 94.31 183 GLU A N 1
ATOM 1490 C CA . GLU A 1 183 ? -15.909 0.040 5.317 1.00 94.31 183 GLU A CA 1
ATOM 1491 C C . GLU A 1 183 ? -15.172 -0.510 4.088 1.00 94.31 183 GLU A C 1
ATOM 1493 O O . GLU A 1 183 ? -15.703 -0.485 2.978 1.00 94.31 183 GLU A O 1
ATOM 1498 N N . ALA A 1 184 ? -13.970 -1.062 4.284 1.00 93.62 184 ALA A N 1
ATOM 1499 C CA . ALA A 1 184 ? -13.200 -1.668 3.205 1.00 93.62 184 ALA A CA 1
ATOM 1500 C C . ALA A 1 184 ? -13.950 -2.843 2.558 1.00 93.62 184 ALA A C 1
ATOM 1502 O O . ALA A 1 184 ? -13.972 -2.940 1.333 1.00 93.62 184 ALA A O 1
ATOM 1503 N N . ALA A 1 185 ? -14.591 -3.702 3.357 1.00 93.38 185 ALA A N 1
ATOM 1504 C CA . ALA A 1 185 ? -15.402 -4.803 2.849 1.00 93.38 185 ALA A CA 1
ATOM 1505 C C . ALA A 1 185 ? -16.610 -4.297 2.042 1.00 93.38 185 ALA A C 1
ATOM 1507 O O . ALA A 1 185 ? -16.822 -4.750 0.920 1.00 93.38 185 ALA A O 1
ATOM 1508 N N . GLU A 1 186 ? -17.359 -3.320 2.565 1.00 94.62 186 GLU A N 1
ATOM 1509 C CA . GLU A 1 186 ? -18.504 -2.724 1.861 1.00 94.62 186 GLU A CA 1
ATOM 1510 C C . GLU A 1 186 ? -18.106 -2.101 0.512 1.00 94.62 186 GLU A C 1
ATOM 1512 O O . GLU A 1 186 ? -18.837 -2.223 -0.472 1.00 94.62 186 GLU A O 1
ATOM 1517 N N . ASP A 1 187 ? -16.958 -1.428 0.450 1.00 92.88 187 ASP A N 1
ATOM 1518 C CA . ASP A 1 187 ? -16.457 -0.815 -0.781 1.00 92.88 187 ASP A CA 1
ATOM 1519 C C . ASP A 1 187 ? -15.943 -1.855 -1.791 1.00 92.88 187 ASP A C 1
ATOM 1521 O O . ASP A 1 187 ? -16.221 -1.750 -2.986 1.00 92.88 187 ASP A O 1
ATOM 1525 N N . ILE A 1 188 ? -15.255 -2.902 -1.327 1.00 92.50 188 ILE A N 1
ATOM 1526 C CA . ILE A 1 188 ? -14.811 -4.008 -2.188 1.00 92.50 188 ILE A CA 1
ATOM 1527 C C . ILE A 1 188 ? -16.008 -4.702 -2.846 1.00 92.50 188 ILE A C 1
ATOM 1529 O O . ILE A 1 188 ? -15.984 -4.931 -4.056 1.00 92.50 188 ILE A O 1
ATOM 1533 N N . GLU A 1 189 ? -17.063 -4.999 -2.084 1.00 91.25 189 GLU A N 1
ATOM 1534 C CA . GLU A 1 189 ? -18.269 -5.634 -2.626 1.00 91.25 189 GLU A CA 1
ATOM 1535 C C . GLU A 1 189 ? -18.958 -4.746 -3.670 1.00 91.25 189 GLU A C 1
ATOM 1537 O O . GLU A 1 189 ? -19.348 -5.226 -4.736 1.00 91.25 189 GLU A O 1
ATOM 1542 N N . LYS A 1 190 ? -19.030 -3.428 -3.430 1.00 90.75 190 LYS A N 1
ATOM 1543 C CA . LYS A 1 190 ? -19.558 -2.474 -4.420 1.00 90.75 190 LYS A CA 1
ATOM 1544 C C . LYS A 1 190 ? -18.755 -2.494 -5.718 1.00 90.75 190 LYS A C 1
ATOM 1546 O O . LYS A 1 190 ? -19.349 -2.490 -6.789 1.00 90.75 190 LYS A O 1
ATOM 1551 N N . ARG A 1 191 ? -17.423 -2.529 -5.644 1.00 88.81 191 ARG A N 1
ATOM 1552 C CA . ARG A 1 191 ? -16.552 -2.515 -6.833 1.00 88.81 191 ARG A CA 1
ATOM 1553 C C . ARG A 1 191 ? -16.638 -3.805 -7.637 1.00 88.81 191 ARG A C 1
ATOM 1555 O O . ARG A 1 191 ? -16.706 -3.743 -8.859 1.00 88.81 191 ARG A O 1
ATOM 1562 N N . LYS A 1 192 ? -16.697 -4.955 -6.962 1.00 82.31 192 LYS A N 1
ATOM 1563 C CA . LYS A 1 192 ? -16.876 -6.259 -7.619 1.00 82.31 192 LYS A CA 1
ATOM 1564 C C . LYS A 1 192 ? -18.230 -6.393 -8.316 1.00 82.31 192 LYS A C 1
ATOM 1566 O O . LYS A 1 192 ? -18.314 -7.091 -9.313 1.00 82.31 192 LYS A O 1
ATOM 1571 N N . GLY A 1 193 ? -19.274 -5.734 -7.809 1.00 73.69 193 GLY A N 1
ATOM 1572 C CA . GLY A 1 193 ? -20.604 -5.724 -8.430 1.00 73.69 193 GLY A CA 1
ATOM 1573 C C . GLY A 1 193 ? -20.780 -4.741 -9.596 1.00 73.69 193 GLY A C 1
ATOM 1574 O O . GLY A 1 193 ? -21.853 -4.712 -10.193 1.00 73.69 193 GLY A O 1
ATOM 1575 N N . VAL A 1 194 ? -19.773 -3.909 -9.890 1.00 60.78 194 VAL A N 1
ATOM 1576 C CA . VAL A 1 194 ? -19.785 -2.911 -10.980 1.00 60.78 194 VAL A CA 1
ATOM 1577 C C . VAL A 1 194 ? -18.918 -3.347 -12.176 1.00 60.78 194 VAL A C 1
ATOM 1579 O O . VAL A 1 194 ? -19.062 -2.775 -13.255 1.00 60.78 194 VAL A O 1
ATOM 1582 N N . GLN A 1 195 ? -18.049 -4.350 -11.998 1.00 48.44 195 GLN A N 1
ATOM 1583 C CA . GLN A 1 195 ? -17.259 -4.990 -13.062 1.00 48.44 195 GLN A CA 1
ATOM 1584 C C . GLN A 1 195 ? -18.059 -6.074 -13.789 1.00 48.44 195 GLN A C 1
ATOM 1586 O O . GLN A 1 195 ? -17.854 -6.202 -15.016 1.00 48.44 195 GLN A O 1
#

pLDDT: mean 72.37, std 19.3, range [34.66, 96.62]